Protein AF-A0A2V1B3Q9-F1 (afdb_monomer_lite)

Radius of gyration: 22.27 Å; chains: 1; bounding box: 68×76×41 Å

pLDDT: mean 79.09, std 20.3, range [29.59, 96.12]

Sequence (191 aa):
MSSYFNFSTSWGFIITTPEIRHMDNEELAIQTLEAEVLTRVPQLCSHEFPTTPAFKRWRKFWIMKIFLLRLRSEDRDWPGIINWFAERGITTGNDALKSLWTRGSNEVLAMERAARQYQETQLLEDGTLSFEPNWDRIAMLMRDHGCTENWTPEKVKYAWHYGASALFPHISLQCIVIGGSEYVLEPPYST

Foldseek 3Di:
DDDDDDDDDDDDDPPDPDPVVLVVLLVVLLVVLLVVLLVQFPDAAPDDFDPDPVVVVVSSLLSLLLVLLVCVVVVDDLVRVQVVCVVSSRHDDSVRSVVSNVLSVQLLVLLVQLLVVQQVVCCVPPVDPPDQRPLQSSQVSSVVSPNPDNDDSSNSVCSCNRHSCSVPVPGDRDHDDPDDDDPPPPDPDDD

Structure (mmCIF, N/CA/C/O backbone):
data_AF-A0A2V1B3Q9-F1
#
_entry.id   AF-A0A2V1B3Q9-F1
#
loop_
_atom_site.group_PDB
_atom_site.id
_atom_site.type_symbol
_atom_site.label_atom_id
_atom_site.label_alt_id
_atom_site.label_comp_id
_atom_site.label_asym_id
_atom_site.label_entity_id
_atom_site.label_seq_id
_atom_site.pdbx_PDB_ins_code
_atom_site.Cartn_x
_atom_site.Cartn_y
_atom_site.Cartn_z
_atom_site.occupancy
_atom_site.B_iso_or_equiv
_atom_site.auth_seq_id
_atom_site.auth_comp_id
_atom_site.auth_asym_id
_atom_site.auth_atom_id
_atom_site.pdbx_PDB_model_num
ATOM 1 N N . MET A 1 1 ? 0.021 54.228 -14.960 1.00 38.06 1 MET A N 1
ATOM 2 C CA . MET A 1 1 ? -0.371 54.384 -13.544 1.00 38.06 1 MET A CA 1
ATOM 3 C C . MET A 1 1 ? -1.577 53.498 -13.307 1.00 38.06 1 MET A C 1
ATOM 5 O O . MET A 1 1 ? -2.601 53.709 -13.941 1.00 38.06 1 MET A O 1
ATOM 9 N N . SER A 1 2 ? -1.387 52.449 -12.507 1.00 30.92 2 SER A N 1
ATOM 10 C CA . SER A 1 2 ? -2.384 51.428 -12.181 1.00 30.92 2 SER A CA 1
ATOM 11 C C . SER A 1 2 ? -3.516 51.985 -11.324 1.00 30.92 2 SER A C 1
ATOM 13 O O . SER A 1 2 ? -3.252 52.704 -10.363 1.00 30.92 2 SER A O 1
ATOM 15 N N . SER A 1 3 ? -4.749 51.566 -11.596 1.00 33.03 3 SER A N 1
ATOM 16 C CA . SER A 1 3 ? -5.833 51.562 -10.614 1.00 33.03 3 SER A CA 1
ATOM 17 C C . SER A 1 3 ? -6.270 50.117 -10.381 1.00 33.03 3 SER A C 1
ATOM 19 O O . SER A 1 3 ? -6.660 49.390 -11.292 1.00 33.03 3 SER A O 1
ATOM 21 N N . TYR A 1 4 ? -6.090 49.700 -9.132 1.00 34.06 4 TYR A N 1
ATOM 22 C CA . TYR A 1 4 ? -6.359 48.371 -8.613 1.00 34.06 4 TYR A CA 1
ATOM 23 C C . TYR A 1 4 ? -7.857 48.189 -8.353 1.00 34.06 4 TYR A C 1
ATOM 25 O O . TYR A 1 4 ? -8.518 49.074 -7.808 1.00 34.06 4 TYR A O 1
ATOM 33 N N . PHE A 1 5 ? -8.368 47.012 -8.707 1.00 32.75 5 PHE A N 1
ATOM 34 C CA . PHE A 1 5 ? -9.658 46.513 -8.246 1.00 32.75 5 PHE A CA 1
ATOM 35 C C . PHE A 1 5 ? -9.567 46.181 -6.751 1.00 32.75 5 PHE A C 1
ATOM 37 O O . PHE A 1 5 ? -8.779 45.329 -6.346 1.00 32.75 5 PHE A O 1
ATOM 44 N N . ASN A 1 6 ? -10.390 46.846 -5.940 1.00 29.59 6 ASN A N 1
ATOM 45 C CA . ASN A 1 6 ? -10.628 46.490 -4.545 1.00 29.59 6 ASN A CA 1
ATOM 46 C C . ASN A 1 6 ? -11.744 45.443 -4.478 1.00 29.59 6 ASN A C 1
ATOM 48 O O . ASN A 1 6 ? -12.879 45.738 -4.847 1.00 29.59 6 ASN A O 1
ATOM 52 N N . PHE A 1 7 ? -11.439 44.258 -3.948 1.00 30.42 7 PHE A N 1
ATOM 53 C CA . PHE A 1 7 ? -12.449 43.355 -3.404 1.00 30.42 7 PHE A CA 1
ATOM 54 C C . PHE A 1 7 ? -12.290 43.279 -1.887 1.00 30.42 7 PHE A C 1
ATOM 56 O O . PHE A 1 7 ? -11.269 42.850 -1.355 1.00 30.42 7 PHE A O 1
ATOM 63 N N . SER A 1 8 ? -13.334 43.748 -1.212 1.00 34.81 8 SER A N 1
ATOM 64 C CA . SER A 1 8 ? -13.603 43.555 0.205 1.00 34.81 8 SER A CA 1
ATOM 65 C C . SER A 1 8 ? -14.034 42.111 0.449 1.00 34.81 8 SER A C 1
ATOM 67 O O . SER A 1 8 ? -14.964 41.657 -0.207 1.00 34.81 8 SER A O 1
ATOM 69 N N . THR A 1 9 ? -13.424 41.446 1.430 1.00 33.25 9 THR A N 1
ATOM 70 C CA . THR A 1 9 ? -14.156 40.711 2.474 1.00 33.25 9 THR A CA 1
ATOM 71 C C . THR A 1 9 ? -13.252 40.552 3.689 1.00 33.25 9 THR A C 1
ATOM 73 O O . THR A 1 9 ? -12.250 39.841 3.654 1.00 33.25 9 THR A O 1
ATOM 76 N N . SER A 1 10 ? -13.638 41.231 4.765 1.00 37.38 10 SER A N 1
ATOM 77 C CA . SER A 1 10 ? -13.203 40.962 6.130 1.00 37.38 10 SER A CA 1
ATOM 78 C C . SER A 1 10 ? -13.623 39.544 6.530 1.00 37.38 10 SER A C 1
ATOM 80 O O . SER A 1 10 ? -14.815 39.253 6.588 1.00 37.38 10 SER A O 1
ATOM 82 N N . TRP A 1 11 ? -12.650 38.688 6.831 1.00 35.88 11 TRP A N 1
ATOM 83 C CA . TRP A 1 11 ? -12.833 37.527 7.700 1.00 35.88 11 TRP A CA 1
ATOM 84 C C . TRP A 1 11 ? -11.810 37.652 8.821 1.00 35.88 11 TRP A C 1
ATOM 86 O O . TRP A 1 11 ? -10.681 37.175 8.726 1.00 35.88 11 TRP A O 1
ATOM 96 N N . GLY A 1 12 ? -12.192 38.374 9.873 1.00 33.09 12 GLY A N 1
ATOM 97 C CA . GLY A 1 12 ? -11.477 38.332 11.137 1.00 33.09 12 GLY A CA 1
ATOM 98 C C . GLY A 1 12 ? -11.622 36.939 11.740 1.00 33.09 12 GLY A C 1
ATOM 99 O O . GLY A 1 12 ? -12.644 36.637 12.349 1.00 33.09 12 GLY A O 1
ATOM 100 N N . PHE A 1 13 ? -10.609 36.093 11.572 1.00 33.12 13 PHE A N 1
ATOM 101 C CA . PHE A 1 13 ? -10.456 34.900 12.395 1.00 33.12 13 PHE A CA 1
ATOM 102 C C . PHE A 1 13 ? -9.846 35.328 13.727 1.00 33.12 13 PHE A C 1
ATOM 104 O O . PHE A 1 13 ? -8.655 35.615 13.833 1.00 33.12 13 PHE A O 1
ATOM 111 N N . ILE A 1 14 ? -10.686 35.379 14.758 1.00 36.50 14 ILE A N 1
ATOM 112 C CA . ILE A 1 14 ? -10.205 35.239 16.126 1.00 36.50 14 ILE A CA 1
ATOM 113 C C . ILE A 1 14 ? -9.675 33.807 16.213 1.00 36.50 14 ILE A C 1
ATOM 115 O O . ILE A 1 14 ? -10.452 32.858 16.146 1.00 36.50 14 ILE A O 1
ATOM 119 N N . ILE A 1 15 ? -8.354 33.654 16.317 1.00 39.12 15 ILE A N 1
ATOM 120 C CA . ILE A 1 15 ? -7.720 32.369 16.621 1.00 39.12 15 ILE A CA 1
ATOM 121 C C . ILE A 1 15 ? -8.046 32.064 18.084 1.00 39.12 15 ILE A C 1
ATOM 123 O O . ILE A 1 15 ? -7.306 32.428 18.997 1.00 39.12 15 ILE A O 1
ATOM 127 N N . THR A 1 16 ? -9.197 31.444 18.325 1.00 37.94 16 THR A N 1
ATOM 128 C CA . THR A 1 16 ? -9.407 30.684 19.550 1.00 37.94 16 THR A CA 1
ATOM 129 C C . THR A 1 16 ? -8.633 29.378 19.417 1.00 37.94 16 THR A C 1
ATOM 131 O O . THR A 1 16 ? -8.623 28.722 18.381 1.00 37.94 16 THR A O 1
ATOM 134 N N . THR A 1 17 ? -7.915 29.035 20.475 1.00 48.25 17 THR A N 1
ATOM 135 C CA . THR A 1 17 ? -6.921 27.967 20.579 1.00 48.25 17 THR A CA 1
ATOM 136 C C . THR A 1 17 ? -7.549 26.621 20.986 1.00 48.25 17 THR A C 1
ATOM 138 O O . THR A 1 17 ? -7.531 26.271 22.166 1.00 48.25 17 THR A O 1
ATOM 141 N N . PRO A 1 18 ? -8.076 25.827 20.029 1.00 45.28 18 PRO A N 1
ATOM 142 C CA . PRO A 1 18 ? -8.031 24.364 20.146 1.00 45.28 18 PRO A CA 1
ATOM 143 C C . PRO A 1 18 ? -7.451 23.621 18.924 1.00 45.28 18 PRO A C 1
ATOM 145 O O . PRO A 1 18 ? -7.081 22.458 19.065 1.00 45.28 18 PRO A O 1
ATOM 148 N N . GLU A 1 19 ? -7.308 24.248 17.751 1.00 42.19 19 GLU A N 1
ATOM 149 C CA . GLU A 1 19 ? -6.932 23.538 16.508 1.00 42.19 19 GLU A CA 1
ATOM 150 C C . GLU A 1 19 ? -5.479 23.035 16.474 1.00 42.19 19 GLU A C 1
ATOM 152 O O . GLU A 1 19 ? -5.206 21.973 15.918 1.00 42.19 19 GLU A O 1
ATOM 157 N N . ILE A 1 20 ? -4.549 23.730 17.136 1.00 43.91 20 ILE A N 1
ATOM 158 C CA . ILE A 1 20 ? -3.119 23.373 17.109 1.00 43.91 20 ILE A CA 1
ATOM 159 C C . ILE A 1 20 ? -2.860 22.023 17.808 1.00 43.91 20 ILE A C 1
ATOM 161 O O . ILE A 1 20 ? -2.040 21.242 17.345 1.00 43.91 20 ILE A O 1
ATOM 165 N N . ARG A 1 21 ? -3.614 21.682 18.867 1.00 48.19 21 ARG A N 1
ATOM 166 C CA . ARG A 1 21 ? -3.431 20.407 19.595 1.00 48.19 21 ARG A CA 1
ATOM 167 C C . ARG A 1 21 ? -3.933 19.181 18.825 1.00 48.19 21 ARG A C 1
ATOM 169 O O . ARG A 1 21 ? -3.480 18.075 19.094 1.00 48.19 21 ARG A O 1
ATOM 176 N N . HIS A 1 22 ? -4.882 19.349 17.903 1.00 51.75 22 HIS A N 1
ATOM 177 C CA . HIS A 1 22 ? -5.469 18.224 17.169 1.00 51.75 22 HIS A CA 1
ATOM 178 C C . HIS A 1 22 ? -4.570 17.723 16.032 1.00 51.75 22 HIS A C 1
ATOM 180 O O . HIS A 1 22 ? -4.503 16.516 15.807 1.00 51.75 22 HIS A O 1
ATOM 186 N N . MET A 1 23 ? -3.850 18.623 15.355 1.00 53.41 23 MET A N 1
ATOM 187 C CA . MET A 1 23 ? -2.967 18.256 14.241 1.00 53.41 23 MET A CA 1
ATOM 188 C C . MET A 1 23 ? -1.733 17.463 14.692 1.00 53.41 23 MET A C 1
ATOM 190 O O . MET A 1 23 ? -1.331 16.525 14.002 1.00 53.41 23 MET A O 1
ATOM 194 N N . ASP A 1 24 ? -1.176 17.789 15.862 1.00 64.69 24 ASP A N 1
ATOM 195 C CA . ASP A 1 24 ? -0.027 17.072 16.432 1.00 64.69 24 ASP A CA 1
ATOM 196 C C . ASP A 1 24 ? -0.395 15.630 16.822 1.00 64.69 24 ASP A C 1
ATOM 198 O O . ASP A 1 24 ? 0.391 14.702 16.626 1.00 64.69 24 ASP A O 1
ATOM 202 N N . ASN A 1 25 ? -1.626 15.421 17.302 1.00 74.00 25 ASN A N 1
ATOM 203 C CA . ASN A 1 25 ? -2.119 14.101 17.693 1.00 74.00 25 ASN A CA 1
ATOM 204 C C . ASN A 1 25 ? -2.360 13.180 16.490 1.00 74.00 25 ASN A C 1
ATOM 206 O O . ASN A 1 25 ? -2.040 11.996 16.557 1.00 74.00 25 ASN A O 1
ATOM 210 N N . GLU A 1 26 ? -2.902 13.702 15.386 1.00 76.94 26 GLU A N 1
ATOM 211 C CA . GLU A 1 26 ? -3.139 12.898 14.181 1.00 76.94 26 GLU A CA 1
ATOM 212 C C . GLU A 1 26 ? -1.821 12.509 13.496 1.00 76.94 26 GLU A C 1
ATOM 214 O O . GLU A 1 26 ? -1.649 11.365 13.081 1.00 76.94 26 GLU A O 1
ATOM 219 N N . GLU A 1 27 ? -0.859 13.432 13.403 1.00 81.81 27 GLU A N 1
ATOM 220 C CA . GLU A 1 27 ? 0.471 13.128 12.863 1.00 81.81 27 GLU A CA 1
ATOM 221 C C . GLU A 1 27 ? 1.174 12.044 13.690 1.00 81.81 27 GLU A C 1
ATOM 223 O O . GLU A 1 27 ? 1.679 11.073 13.123 1.00 81.81 27 GLU A O 1
ATOM 228 N N . LEU A 1 28 ? 1.146 12.164 15.020 1.00 84.44 28 LEU A N 1
ATOM 229 C CA . LEU A 1 28 ? 1.705 11.160 15.921 1.00 84.44 28 LEU A CA 1
ATOM 230 C C . LEU A 1 28 ? 1.004 9.801 15.770 1.00 84.44 28 LEU A C 1
ATOM 232 O O . LEU A 1 28 ? 1.666 8.758 15.763 1.00 84.44 28 LEU A O 1
ATOM 236 N N . ALA A 1 29 ? -0.321 9.798 15.602 1.00 85.88 29 ALA A N 1
ATOM 237 C CA . ALA A 1 29 ? -1.079 8.581 15.347 1.00 85.88 29 ALA A CA 1
ATOM 238 C C . ALA A 1 29 ? -0.619 7.911 14.047 1.00 85.88 29 ALA A C 1
ATOM 240 O O . ALA A 1 29 ? -0.289 6.728 14.063 1.00 85.88 29 ALA A O 1
ATOM 241 N N . ILE A 1 30 ? -0.505 8.656 12.941 1.00 86.38 30 ILE A N 1
ATOM 242 C CA . ILE A 1 30 ? -0.025 8.097 11.670 1.00 86.38 30 ILE A CA 1
ATOM 243 C C . ILE A 1 30 ? 1.412 7.572 11.780 1.00 86.38 30 ILE A C 1
ATOM 245 O O . ILE A 1 30 ? 1.699 6.504 11.245 1.00 86.38 30 ILE A O 1
ATOM 249 N N . GLN A 1 31 ? 2.306 8.268 12.483 1.00 87.25 31 GLN A N 1
ATOM 250 C CA . GLN A 1 31 ? 3.677 7.790 12.699 1.00 87.25 31 GLN A CA 1
ATOM 251 C C . GLN A 1 31 ? 3.710 6.483 13.499 1.00 87.25 31 GLN A C 1
ATOM 253 O O . GLN A 1 31 ? 4.464 5.570 13.166 1.00 87.25 31 GLN A O 1
ATOM 258 N N . THR A 1 32 ? 2.853 6.368 14.516 1.00 88.56 32 THR A N 1
ATOM 259 C CA . THR A 1 32 ? 2.702 5.141 15.313 1.00 88.56 32 THR A CA 1
ATOM 260 C C . THR A 1 32 ? 2.196 3.990 14.450 1.00 88.56 32 THR A C 1
ATOM 262 O O . THR A 1 32 ? 2.758 2.896 14.474 1.00 88.56 32 THR A O 1
ATOM 265 N N . LEU A 1 33 ? 1.173 4.254 13.634 1.00 88.38 33 LEU A N 1
ATOM 266 C CA . LEU A 1 33 ? 0.653 3.300 12.662 1.00 88.38 33 LEU A CA 1
ATOM 267 C C . LEU A 1 33 ? 1.759 2.837 11.711 1.00 88.38 33 LEU A C 1
ATOM 269 O O . LEU A 1 33 ? 1.989 1.646 11.527 1.00 88.38 33 LEU A O 1
ATOM 273 N N . GLU A 1 34 ? 2.482 3.769 11.112 1.00 89.44 34 GLU A N 1
ATOM 274 C CA . GLU A 1 34 ? 3.543 3.431 10.178 1.00 89.44 34 GLU A CA 1
ATOM 275 C C . GLU A 1 34 ? 4.633 2.570 10.820 1.00 89.44 34 GLU A C 1
ATOM 277 O O . GLU A 1 34 ? 5.014 1.556 10.240 1.00 89.44 34 GLU A O 1
ATOM 282 N N . ALA A 1 35 ? 5.073 2.904 12.035 1.00 88.56 35 ALA A N 1
ATOM 283 C CA . ALA A 1 35 ? 6.020 2.079 12.778 1.00 88.56 35 ALA A CA 1
ATOM 284 C C . ALA A 1 35 ? 5.492 0.647 12.972 1.00 88.56 35 ALA A C 1
ATOM 286 O O . ALA A 1 35 ? 6.212 -0.318 12.722 1.00 88.56 35 ALA A O 1
ATOM 287 N N . GLU A 1 36 ? 4.217 0.494 13.337 1.00 89.00 36 GLU A N 1
ATOM 288 C CA . GLU A 1 36 ? 3.560 -0.810 13.446 1.00 89.00 36 GLU A CA 1
ATOM 289 C C . GLU A 1 36 ? 3.521 -1.574 12.103 1.00 89.00 36 GLU A C 1
ATOM 291 O O . GLU A 1 36 ? 3.758 -2.785 12.097 1.00 89.00 36 GLU A O 1
ATOM 296 N N . VAL A 1 37 ? 3.274 -0.910 10.963 1.00 87.19 37 VAL A N 1
ATOM 297 C CA . VAL A 1 37 ? 3.358 -1.546 9.625 1.00 87.19 37 VAL A CA 1
ATOM 298 C C . VAL A 1 37 ? 4.767 -2.061 9.376 1.00 87.19 37 VAL A C 1
ATOM 300 O O . VAL A 1 37 ? 4.940 -3.200 8.941 1.00 87.19 37 VAL A O 1
ATOM 303 N N . LEU A 1 38 ? 5.772 -1.247 9.696 1.00 87.06 38 LEU A N 1
ATOM 304 C CA . LEU A 1 38 ? 7.173 -1.567 9.446 1.00 87.06 38 LEU A CA 1
ATOM 305 C C . LEU A 1 38 ? 7.673 -2.761 10.265 1.00 87.06 38 LEU A C 1
ATOM 307 O O . LEU A 1 38 ? 8.577 -3.456 9.818 1.00 87.06 38 LEU A O 1
ATOM 311 N N . THR A 1 39 ? 7.056 -3.074 11.408 1.00 87.06 39 THR A N 1
ATOM 312 C CA . THR A 1 39 ? 7.392 -4.303 12.157 1.00 87.06 39 THR A CA 1
ATOM 313 C C . THR A 1 39 ? 7.022 -5.598 11.426 1.00 87.06 39 THR A C 1
ATOM 315 O O . THR A 1 39 ? 7.461 -6.672 11.831 1.00 87.06 39 THR A O 1
ATOM 318 N N . ARG A 1 40 ? 6.190 -5.521 10.378 1.00 81.94 40 ARG A N 1
ATOM 319 C CA . ARG A 1 40 ? 5.613 -6.688 9.690 1.00 81.94 40 ARG A CA 1
ATOM 320 C C . ARG A 1 40 ? 6.035 -6.825 8.238 1.00 81.94 40 ARG A C 1
ATOM 322 O O . ARG A 1 40 ? 5.741 -7.849 7.625 1.00 81.94 40 ARG A O 1
ATOM 329 N N . VAL A 1 41 ? 6.664 -5.801 7.667 1.00 83.81 41 VAL A N 1
ATOM 330 C CA . VAL A 1 41 ? 7.148 -5.885 6.290 1.00 83.81 41 VAL A CA 1
ATOM 331 C C . VAL A 1 41 ? 8.398 -6.765 6.242 1.00 83.81 41 VAL A C 1
ATOM 333 O O . VAL A 1 41 ? 9.263 -6.646 7.109 1.00 83.81 41 VAL A O 1
ATOM 336 N N . PRO A 1 42 ? 8.518 -7.651 5.239 1.00 76.50 42 PRO A N 1
ATOM 337 C CA . PRO A 1 42 ? 9.644 -8.577 5.144 1.00 76.50 42 PRO A CA 1
ATOM 338 C C . PRO A 1 42 ? 10.973 -7.859 4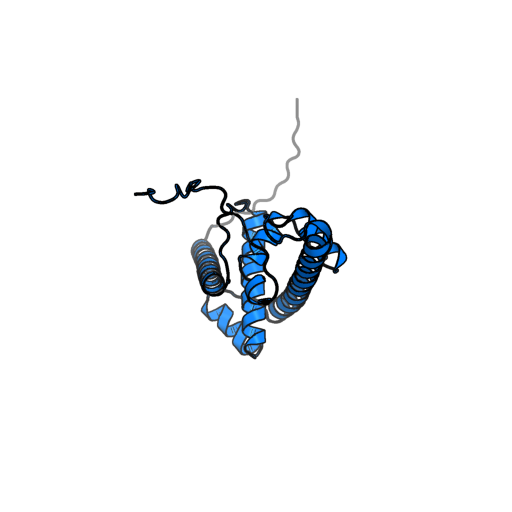.886 1.00 76.50 42 PRO A C 1
ATOM 340 O O . PRO A 1 42 ? 12.030 -8.361 5.260 1.00 76.50 42 PRO A O 1
ATOM 343 N N . GLN A 1 43 ? 10.928 -6.687 4.249 1.00 75.25 43 GLN A N 1
ATOM 344 C CA . GLN A 1 43 ? 12.114 -5.917 3.908 1.00 75.25 43 GLN A CA 1
ATOM 345 C C . GLN A 1 43 ? 11.823 -4.418 3.929 1.00 75.25 43 GLN A C 1
ATOM 347 O O . GLN A 1 43 ? 10.960 -3.923 3.196 1.00 75.25 43 GLN A O 1
ATOM 352 N N . LEU A 1 44 ? 12.618 -3.698 4.719 1.00 74.94 44 LEU A N 1
ATOM 353 C CA . LEU A 1 44 ? 12.655 -2.243 4.711 1.00 74.94 44 LEU A CA 1
ATOM 354 C C . LEU A 1 44 ? 13.468 -1.737 3.523 1.00 74.94 44 LEU A C 1
ATOM 356 O O . LEU A 1 44 ? 14.494 -2.306 3.155 1.00 74.94 44 LEU A O 1
ATOM 360 N N . CYS A 1 45 ? 13.010 -0.635 2.947 1.00 81.56 45 CYS A N 1
ATOM 361 C CA . CYS A 1 45 ? 13.716 0.062 1.887 1.00 81.56 45 CYS A CA 1
ATOM 362 C C . CYS A 1 45 ? 14.438 1.269 2.481 1.00 81.56 45 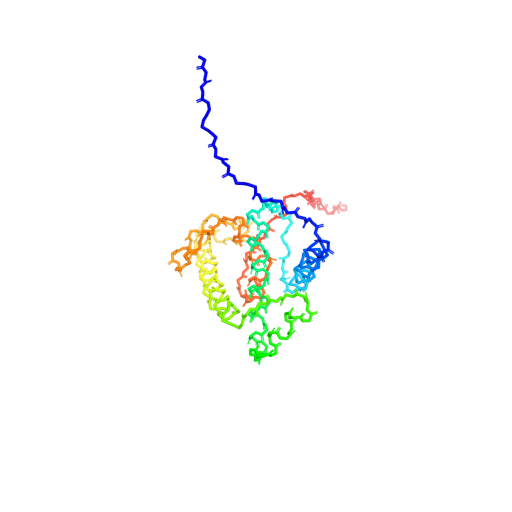CYS A C 1
ATOM 364 O O . CYS A 1 45 ? 13.806 2.114 3.109 1.00 81.56 45 CYS A O 1
ATOM 366 N N . SER A 1 46 ? 15.749 1.366 2.267 1.00 78.38 46 SER A N 1
ATOM 367 C CA . SER A 1 46 ? 16.574 2.486 2.744 1.00 78.38 46 SER A CA 1
ATOM 368 C C . SER A 1 46 ? 16.496 3.724 1.840 1.00 78.38 46 SER A C 1
ATOM 370 O O . SER A 1 46 ? 17.298 4.641 1.974 1.00 78.38 46 SER A O 1
ATOM 372 N N . HIS A 1 47 ? 15.577 3.735 0.874 1.00 83.38 47 HIS A N 1
ATOM 373 C CA . HIS A 1 47 ? 15.395 4.842 -0.054 1.00 83.38 47 HIS A CA 1
ATOM 374 C C . HIS A 1 47 ? 14.789 6.057 0.652 1.00 83.38 47 HIS A C 1
ATOM 376 O O . HIS A 1 47 ? 13.791 5.943 1.365 1.00 83.38 47 HIS A O 1
ATOM 382 N N . GLU A 1 48 ? 15.357 7.235 0.403 1.00 86.62 48 GLU A N 1
ATOM 383 C CA . GLU A 1 48 ? 14.769 8.491 0.853 1.00 86.62 48 GLU A CA 1
ATOM 384 C C . GLU A 1 48 ? 13.551 8.840 -0.005 1.00 86.62 48 GLU A C 1
ATOM 386 O O . GLU A 1 48 ? 13.660 9.112 -1.199 1.00 86.62 48 GLU A O 1
ATOM 391 N N . PHE A 1 49 ? 12.370 8.838 0.611 1.00 88.69 49 PHE A N 1
ATOM 392 C CA . PHE A 1 49 ? 11.128 9.165 -0.083 1.00 88.69 49 PHE A CA 1
ATOM 393 C C . PHE A 1 49 ? 10.856 10.675 -0.112 1.00 88.69 49 PHE A C 1
ATOM 395 O O . PHE A 1 49 ? 11.245 11.398 0.813 1.00 88.69 49 PHE A O 1
ATOM 402 N N . PRO A 1 50 ? 10.112 11.168 -1.122 1.00 90.25 50 PRO A N 1
ATOM 403 C CA . PRO A 1 50 ? 9.772 12.580 -1.223 1.00 90.25 50 PRO A CA 1
ATOM 404 C C . PRO A 1 50 ? 9.094 13.119 0.042 1.00 90.25 50 PRO A C 1
ATOM 406 O O . PRO A 1 50 ? 8.137 12.550 0.562 1.00 90.25 50 PRO A O 1
ATOM 409 N N . THR A 1 51 ? 9.527 14.289 0.506 1.00 89.81 51 THR A N 1
ATOM 410 C CA . THR A 1 51 ? 8.948 14.956 1.686 1.00 89.81 51 THR A CA 1
ATOM 411 C C . THR A 1 51 ? 7.955 16.062 1.321 1.00 89.81 51 THR A C 1
ATOM 413 O O . THR A 1 51 ? 7.535 16.843 2.181 1.00 89.81 51 THR A O 1
ATOM 416 N N . THR A 1 52 ? 7.545 16.120 0.050 1.00 92.94 52 THR A N 1
ATOM 417 C CA . THR A 1 52 ? 6.597 17.121 -0.448 1.00 92.94 52 THR A CA 1
ATOM 418 C C . THR A 1 52 ? 5.249 17.014 0.281 1.00 92.94 52 THR A C 1
ATOM 420 O O . THR A 1 52 ? 4.832 15.912 0.654 1.00 92.94 52 THR A O 1
ATOM 423 N N . PRO A 1 53 ? 4.508 18.125 0.465 1.00 91.81 53 PRO A N 1
ATOM 424 C CA . PRO A 1 53 ? 3.207 18.090 1.140 1.00 91.81 53 PRO A CA 1
ATOM 425 C C . PRO A 1 53 ? 2.210 17.113 0.499 1.00 91.81 53 PRO A C 1
ATOM 427 O O . PRO A 1 53 ? 1.450 16.445 1.201 1.00 91.81 53 PRO A O 1
ATOM 430 N N . ALA A 1 54 ? 2.238 16.996 -0.832 1.00 90.62 54 ALA A N 1
ATOM 431 C CA . ALA A 1 54 ? 1.396 16.065 -1.575 1.00 90.62 54 ALA A CA 1
ATOM 432 C C . ALA A 1 54 ? 1.744 14.601 -1.263 1.00 90.62 54 ALA A C 1
ATOM 434 O O . ALA A 1 54 ? 0.842 13.803 -1.004 1.00 90.62 54 ALA A O 1
ATOM 435 N N . PHE A 1 55 ? 3.037 14.257 -1.233 1.00 91.31 55 PHE A N 1
ATOM 436 C CA . PHE A 1 55 ? 3.480 12.906 -0.894 1.00 91.31 55 PHE A CA 1
ATOM 437 C C . PHE A 1 55 ? 3.183 12.570 0.567 1.00 91.31 55 PHE A C 1
ATOM 439 O O . PHE A 1 55 ? 2.619 11.516 0.838 1.00 91.31 55 PHE A O 1
ATOM 446 N N . LYS A 1 56 ? 3.455 13.492 1.504 1.00 91.06 56 LYS A N 1
ATOM 447 C CA . LYS A 1 56 ? 3.113 13.323 2.927 1.00 91.06 56 LYS A CA 1
ATOM 448 C C . LYS A 1 56 ? 1.627 13.034 3.120 1.00 91.06 56 LYS A C 1
ATOM 450 O O . LYS A 1 56 ? 1.276 12.080 3.803 1.00 91.06 56 LYS A O 1
ATOM 455 N N . ARG A 1 57 ? 0.746 13.809 2.477 1.00 90.75 57 ARG A N 1
ATOM 456 C CA . ARG A 1 57 ? -0.705 13.580 2.539 1.00 90.75 57 ARG A CA 1
ATOM 457 C C . ARG A 1 57 ? -1.085 12.204 1.991 1.00 90.75 57 ARG A C 1
ATOM 459 O O . ARG A 1 57 ? -1.848 11.492 2.631 1.00 90.75 57 ARG A O 1
ATOM 466 N N . TRP A 1 58 ? -0.551 11.828 0.829 1.00 93.38 58 TRP A N 1
ATOM 467 C CA . TRP A 1 58 ? -0.798 10.513 0.235 1.00 93.38 58 TRP A CA 1
ATOM 468 C C . TRP A 1 58 ? -0.312 9.370 1.143 1.00 93.38 58 TRP A C 1
ATOM 470 O O . TRP A 1 58 ? -1.066 8.430 1.385 1.00 93.38 58 TRP A O 1
ATOM 480 N N . ARG A 1 59 ? 0.888 9.495 1.722 1.00 92.94 59 ARG A N 1
ATOM 481 C CA . ARG A 1 59 ? 1.474 8.542 2.675 1.00 92.94 59 ARG A CA 1
ATOM 482 C C . ARG A 1 59 ? 0.558 8.294 3.872 1.00 92.94 59 ARG A C 1
ATOM 484 O O . ARG A 1 59 ? 0.321 7.138 4.204 1.00 92.94 59 ARG A O 1
ATOM 491 N N . LYS A 1 60 ? -0.020 9.346 4.470 1.00 91.31 60 LYS A N 1
ATOM 492 C CA . LYS A 1 60 ? -0.996 9.191 5.568 1.00 91.31 60 LYS A CA 1
ATOM 493 C C . LYS A 1 60 ? -2.163 8.289 5.166 1.00 91.31 60 LYS A C 1
ATOM 495 O O . LYS A 1 60 ? -2.468 7.321 5.859 1.00 91.31 60 LYS A O 1
ATOM 500 N N . PHE A 1 61 ? -2.774 8.566 4.012 1.00 91.44 61 PHE A N 1
ATOM 501 C CA . PHE A 1 61 ? -3.885 7.759 3.503 1.00 91.44 61 PHE A CA 1
ATOM 502 C C . PHE A 1 61 ? -3.471 6.324 3.183 1.00 91.44 61 PHE A C 1
ATOM 504 O O . PHE A 1 61 ? -4.245 5.404 3.435 1.00 91.44 61 PHE A O 1
ATOM 511 N N . TRP A 1 62 ? -2.266 6.119 2.649 1.00 94.06 62 TRP A N 1
ATOM 512 C CA . TRP A 1 62 ? -1.745 4.785 2.370 1.00 94.06 62 TRP A CA 1
ATOM 513 C C . TRP A 1 62 ? -1.598 3.943 3.642 1.00 94.06 62 TRP A C 1
ATOM 515 O O . TRP A 1 62 ? -2.116 2.829 3.705 1.00 94.06 62 TRP A O 1
ATOM 525 N N . ILE A 1 63 ? -0.973 4.492 4.686 1.00 93.56 63 ILE A N 1
ATOM 526 C CA . ILE A 1 63 ? -0.817 3.792 5.968 1.00 93.56 63 ILE A CA 1
ATOM 527 C C . ILE A 1 63 ? -2.186 3.433 6.558 1.00 93.56 63 ILE A C 1
ATOM 529 O O . ILE A 1 63 ? -2.402 2.291 6.965 1.00 93.56 63 ILE A O 1
ATOM 533 N N . MET A 1 64 ? -3.156 4.353 6.510 1.00 92.88 64 MET A N 1
ATOM 534 C CA . MET A 1 64 ? -4.530 4.056 6.929 1.00 92.88 64 MET A CA 1
ATOM 535 C C . MET A 1 64 ? -5.173 2.927 6.108 1.00 92.88 64 MET A C 1
ATOM 537 O O . MET A 1 64 ? -5.820 2.057 6.692 1.00 92.88 64 MET A O 1
ATOM 541 N N . LYS A 1 65 ? -4.992 2.908 4.776 1.00 94.38 65 LYS A N 1
ATOM 542 C CA . LYS A 1 65 ? -5.481 1.824 3.900 1.00 94.38 65 LYS A CA 1
ATOM 543 C C . LYS A 1 65 ? -4.906 0.475 4.336 1.00 94.38 65 LYS A C 1
ATOM 545 O O . LYS A 1 65 ? -5.670 -0.473 4.499 1.00 94.38 65 LYS A O 1
ATOM 550 N N . ILE A 1 66 ? -3.598 0.394 4.580 1.00 95.06 66 ILE A N 1
ATOM 551 C CA . ILE A 1 66 ? -2.931 -0.851 4.991 1.00 95.06 66 ILE A CA 1
ATOM 552 C C . ILE A 1 66 ? -3.463 -1.366 6.330 1.00 95.06 66 ILE A C 1
ATOM 554 O O . ILE A 1 66 ? -3.797 -2.548 6.432 1.00 95.06 66 ILE A O 1
ATOM 558 N N . PHE A 1 67 ? -3.632 -0.501 7.335 1.00 92.50 67 PHE A N 1
ATOM 559 C CA . PHE A 1 67 ? -4.262 -0.925 8.591 1.00 92.50 67 PHE A CA 1
ATOM 560 C C . PHE A 1 67 ? -5.678 -1.402 8.396 1.00 92.50 67 PHE A C 1
ATOM 562 O O . PHE A 1 67 ? -6.061 -2.427 8.948 1.00 92.50 67 PHE A O 1
ATOM 569 N N . LEU A 1 68 ? -6.463 -0.667 7.621 1.00 94.62 68 LEU A N 1
ATOM 570 C CA . LEU A 1 68 ? -7.848 -1.018 7.406 1.00 94.62 68 LEU A CA 1
ATOM 571 C C . LEU A 1 68 ? -7.983 -2.383 6.719 1.00 94.62 68 LEU A C 1
ATOM 573 O O . LEU A 1 68 ? -8.791 -3.204 7.150 1.00 94.62 68 LEU A O 1
ATOM 577 N N . LEU A 1 69 ? -7.168 -2.650 5.696 1.00 94.94 69 LEU A N 1
ATOM 578 C CA . LEU A 1 69 ? -7.096 -3.958 5.041 1.00 94.94 69 LEU A CA 1
ATOM 579 C C . LEU A 1 69 ? -6.717 -5.057 6.032 1.00 94.94 69 LEU A C 1
ATOM 581 O O . LEU A 1 69 ? -7.372 -6.097 6.074 1.00 94.94 69 LEU A O 1
ATOM 585 N N . ARG A 1 70 ? -5.720 -4.797 6.881 1.00 92.88 70 ARG A N 1
ATOM 586 C CA . ARG A 1 70 ? -5.296 -5.729 7.923 1.00 92.88 70 ARG A CA 1
ATOM 587 C C . ARG A 1 70 ? -6.411 -6.016 8.929 1.00 92.88 70 ARG A C 1
ATOM 589 O O . ARG A 1 70 ? -6.739 -7.177 9.141 1.00 92.88 70 ARG A O 1
ATOM 596 N N . LEU A 1 71 ? -7.017 -4.994 9.528 1.00 93.44 71 LEU A N 1
ATOM 597 C CA . LEU A 1 71 ? -8.101 -5.164 10.501 1.00 93.44 71 LEU A CA 1
ATOM 598 C C . LEU A 1 71 ? -9.267 -5.956 9.893 1.00 93.44 71 LEU A C 1
ATOM 600 O O . LEU A 1 71 ? -9.865 -6.786 10.571 1.00 93.44 71 LEU A O 1
ATOM 604 N N . ARG A 1 72 ? -9.556 -5.745 8.602 1.00 94.81 72 ARG A N 1
ATOM 605 C CA . ARG A 1 72 ? -10.553 -6.527 7.864 1.00 94.81 72 ARG A CA 1
ATOM 606 C C . ARG A 1 72 ? -10.124 -7.974 7.615 1.00 94.81 72 ARG A C 1
ATOM 608 O O . ARG A 1 72 ? -10.988 -8.837 7.663 1.00 94.81 72 ARG A O 1
ATOM 615 N N . SER A 1 73 ? -8.838 -8.243 7.380 1.00 92.06 73 SER A N 1
ATOM 616 C CA . SER A 1 73 ? -8.298 -9.612 7.285 1.00 92.06 73 SER A CA 1
ATOM 617 C C . SER A 1 73 ? -8.257 -10.352 8.629 1.00 92.06 73 SER A C 1
ATOM 619 O O . SER A 1 73 ? -8.265 -11.573 8.649 1.00 92.06 73 SER A O 1
ATOM 621 N N . GLU A 1 74 ? -8.254 -9.619 9.747 1.00 92.94 74 GLU A N 1
ATOM 622 C CA . GLU A 1 74 ? -8.391 -10.142 11.117 1.00 92.94 74 GLU A CA 1
ATOM 623 C C . GLU A 1 74 ? -9.875 -10.297 11.533 1.00 92.94 74 GLU A C 1
ATOM 625 O O . GLU A 1 74 ? -10.184 -10.325 12.723 1.00 92.94 74 GLU A O 1
ATOM 630 N N . ASP A 1 75 ? -10.801 -10.325 10.567 1.00 93.56 75 ASP A N 1
ATOM 631 C CA . ASP A 1 75 ? -12.253 -10.463 10.756 1.00 93.56 75 ASP A CA 1
ATOM 632 C C . ASP A 1 75 ? -12.909 -9.419 11.683 1.00 93.56 75 ASP A C 1
ATOM 634 O O . ASP A 1 75 ? -14.012 -9.624 12.196 1.00 93.56 75 ASP A O 1
ATOM 638 N N . ARG A 1 76 ? -12.290 -8.244 11.870 1.00 94.06 76 ARG A N 1
ATOM 639 C CA . ARG A 1 76 ? -12.912 -7.167 12.655 1.00 94.06 76 ARG A CA 1
ATOM 640 C C . ARG A 1 76 ? -14.109 -6.572 11.924 1.00 94.06 76 ARG A C 1
ATOM 642 O O . ARG A 1 76 ? -14.062 -6.265 10.725 1.00 94.06 76 ARG A O 1
ATOM 649 N N . ASP A 1 77 ? -15.184 -6.363 12.670 1.00 94.81 77 ASP A N 1
ATOM 650 C CA . ASP A 1 77 ? -16.396 -5.723 12.182 1.00 94.81 77 ASP A CA 1
ATOM 651 C C . ASP A 1 77 ? -16.231 -4.197 12.055 1.00 94.81 77 ASP A C 1
ATOM 653 O O . ASP A 1 77 ? -15.291 -3.585 12.569 1.00 94.81 77 ASP A O 1
ATOM 657 N N . TRP A 1 78 ? -17.141 -3.556 11.317 1.00 93.81 78 TRP A N 1
ATOM 658 C CA . TRP A 1 78 ? -17.074 -2.109 11.084 1.00 93.81 78 TRP A CA 1
ATOM 659 C C . TRP A 1 78 ? -17.140 -1.278 12.374 1.00 93.81 78 TRP A C 1
ATOM 661 O O . TRP A 1 78 ? -16.325 -0.365 12.500 1.00 93.81 78 TRP A O 1
ATOM 671 N N . PRO A 1 79 ? -18.036 -1.569 13.340 1.00 94.00 79 PRO A N 1
ATOM 672 C CA . PRO A 1 79 ? -18.021 -0.895 14.637 1.00 94.00 79 PRO A CA 1
ATOM 673 C C . PRO A 1 79 ? -16.675 -1.014 15.361 1.00 94.00 79 PRO A C 1
ATOM 675 O O . PRO A 1 79 ? -16.144 -0.002 15.820 1.00 94.00 79 PRO A O 1
ATOM 678 N N . GLY A 1 80 ? -16.081 -2.213 15.406 1.00 93.31 80 GLY A N 1
ATOM 679 C CA . GLY A 1 80 ? -14.775 -2.431 16.020 1.00 93.31 80 GLY A CA 1
ATOM 680 C C . GLY A 1 80 ? -13.656 -1.648 15.334 1.00 93.31 80 GLY A C 1
ATOM 681 O O . GLY A 1 80 ? -12.807 -1.072 16.008 1.00 93.31 80 GLY A O 1
ATOM 682 N N . ILE A 1 81 ? -13.674 -1.563 14.002 1.00 94.06 81 ILE A N 1
ATOM 683 C CA . ILE A 1 81 ? -12.702 -0.777 13.227 1.00 94.06 81 ILE A CA 1
ATOM 684 C C . ILE A 1 81 ? -12.852 0.726 13.490 1.00 94.06 81 ILE A C 1
ATOM 686 O O . ILE A 1 81 ? -11.850 1.416 13.667 1.00 94.06 81 ILE A O 1
ATOM 690 N N . ILE A 1 82 ? -14.084 1.241 13.529 1.00 92.44 82 ILE A N 1
ATOM 691 C CA . ILE A 1 82 ? -14.350 2.659 13.815 1.00 92.44 82 ILE A CA 1
ATOM 692 C C . ILE A 1 82 ? -13.819 3.021 15.203 1.00 92.44 82 ILE A C 1
ATOM 694 O O . ILE A 1 82 ? -13.083 3.997 15.338 1.00 92.44 82 ILE A O 1
ATOM 698 N N . ASN A 1 83 ? -14.140 2.207 16.212 1.00 92.19 83 ASN A N 1
ATOM 699 C CA . ASN A 1 83 ? -13.649 2.413 17.572 1.00 92.19 83 ASN A CA 1
ATOM 700 C C . ASN A 1 83 ? -12.119 2.361 17.627 1.00 92.19 83 ASN A C 1
ATOM 702 O O . ASN A 1 83 ? -11.502 3.218 18.248 1.00 92.19 83 ASN A O 1
ATOM 706 N N . TRP A 1 84 ? -11.498 1.425 16.908 1.00 92.38 84 TRP A N 1
ATOM 707 C CA . TRP A 1 84 ? -10.043 1.286 16.870 1.00 92.38 84 TRP A CA 1
ATOM 708 C C . TRP A 1 84 ? -9.328 2.532 16.324 1.00 92.38 84 TRP A C 1
ATOM 710 O O . TRP A 1 84 ? -8.290 2.935 16.859 1.00 92.38 84 TRP A O 1
ATOM 720 N N . PHE A 1 85 ? -9.876 3.155 15.272 1.00 90.56 85 PHE A N 1
ATOM 721 C CA . PHE A 1 85 ? -9.362 4.425 14.745 1.00 90.56 85 PHE A CA 1
ATOM 722 C C . PHE A 1 85 ? -9.646 5.590 15.707 1.00 90.56 85 PHE A C 1
ATOM 724 O O . PHE A 1 85 ? -8.758 6.410 15.944 1.00 90.56 85 PHE A O 1
ATOM 731 N N . ALA A 1 86 ? -10.833 5.630 16.321 1.00 89.75 86 ALA A N 1
ATOM 732 C CA . ALA A 1 86 ? -11.209 6.671 17.277 1.00 89.75 86 ALA A CA 1
ATOM 733 C C . ALA A 1 86 ? -10.323 6.674 18.537 1.00 89.75 86 ALA A C 1
ATOM 735 O O . ALA A 1 86 ? -9.899 7.740 18.979 1.00 89.75 86 ALA A O 1
ATOM 736 N N . GLU A 1 87 ? -9.967 5.499 19.066 1.00 89.81 87 GLU A N 1
ATOM 737 C CA . GLU A 1 87 ? -9.017 5.330 20.181 1.00 89.81 87 GLU A CA 1
ATOM 738 C C . GLU A 1 87 ? -7.627 5.911 19.877 1.00 89.81 87 GLU A C 1
ATOM 740 O O . GLU A 1 87 ? -6.879 6.253 20.790 1.00 89.81 87 GLU A O 1
ATOM 745 N N . ARG A 1 88 ? -7.285 6.054 18.593 1.00 87.81 88 ARG A N 1
ATOM 746 C CA . ARG A 1 88 ? -6.029 6.643 18.103 1.00 87.81 88 ARG A CA 1
ATOM 747 C C . ARG A 1 88 ? -6.189 8.095 17.654 1.00 87.81 88 ARG A C 1
ATOM 749 O O . ARG A 1 88 ? -5.298 8.638 17.014 1.00 87.81 88 ARG A O 1
ATOM 756 N N . GLY A 1 89 ? -7.322 8.724 17.964 1.00 86.12 89 GLY A N 1
ATOM 757 C CA . GLY A 1 89 ? -7.606 10.110 17.594 1.00 86.12 89 GLY A CA 1
ATOM 758 C C . GLY A 1 89 ? -7.957 10.312 16.118 1.00 86.12 89 GLY A C 1
ATOM 759 O O . GLY A 1 89 ? -8.061 11.454 15.678 1.00 86.12 89 GLY A O 1
ATOM 760 N N . ILE A 1 90 ? -8.170 9.235 15.355 1.00 85.69 90 ILE A N 1
ATOM 761 C CA . ILE A 1 90 ? -8.547 9.298 13.942 1.00 85.69 90 ILE A CA 1
ATOM 762 C C . ILE A 1 90 ? -10.069 9.203 13.846 1.00 85.69 90 ILE A C 1
ATOM 764 O O . ILE A 1 90 ? -10.667 8.131 13.950 1.00 85.69 90 ILE A O 1
ATOM 768 N N . THR A 1 91 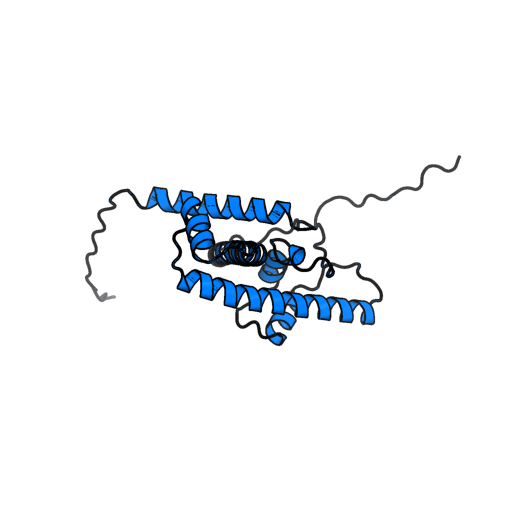? -10.719 10.343 13.630 1.00 83.50 91 THR A N 1
ATOM 769 C CA . THR A 1 91 ? -12.172 10.423 13.465 1.00 83.50 91 THR A CA 1
ATOM 770 C C . THR A 1 91 ? -12.529 10.317 11.983 1.00 83.50 91 THR A C 1
ATOM 772 O O . THR A 1 91 ? -12.444 11.270 11.217 1.00 83.50 91 THR A O 1
ATOM 775 N N . THR A 1 92 ? -12.911 9.120 11.534 1.00 81.25 92 THR A N 1
ATOM 776 C CA . THR A 1 92 ? -13.344 8.880 10.146 1.00 81.25 92 THR A CA 1
ATOM 777 C C . THR A 1 92 ? -14.718 8.218 10.130 1.00 81.25 92 THR A C 1
ATOM 779 O O . THR A 1 92 ? -14.967 7.264 10.862 1.00 81.25 92 THR A O 1
ATOM 782 N N . GLY A 1 93 ? -15.628 8.723 9.293 1.00 85.38 93 GLY A N 1
ATOM 783 C CA . GLY A 1 93 ? -16.973 8.159 9.156 1.00 85.38 93 GLY A CA 1
ATOM 784 C C . GLY A 1 93 ? -16.974 6.743 8.561 1.00 85.38 93 GLY A C 1
ATOM 785 O O . GLY A 1 93 ? -16.086 6.378 7.792 1.00 85.38 93 GLY A O 1
ATOM 786 N N . ASN A 1 94 ? -18.014 5.961 8.870 1.00 88.94 94 ASN A N 1
ATOM 787 C CA . ASN A 1 94 ? -18.169 4.574 8.404 1.00 88.94 94 ASN A CA 1
ATOM 788 C C . ASN A 1 94 ? -18.073 4.451 6.871 1.00 88.94 94 ASN A C 1
ATOM 790 O O . ASN A 1 94 ? -17.297 3.650 6.353 1.00 88.94 94 ASN A O 1
ATOM 794 N N . ASP A 1 95 ? -18.800 5.294 6.136 1.00 90.69 95 ASP A N 1
ATOM 795 C CA . ASP A 1 95 ? -18.807 5.249 4.668 1.00 90.69 95 ASP A CA 1
ATOM 796 C C . ASP A 1 95 ? -17.447 5.622 4.069 1.00 90.69 95 ASP A C 1
ATOM 798 O O . ASP A 1 95 ? -17.016 5.037 3.073 1.00 90.69 95 ASP A O 1
ATOM 802 N N . ALA A 1 96 ? -16.726 6.543 4.716 1.00 89.94 96 ALA A N 1
ATOM 803 C CA . ALA A 1 96 ? -15.374 6.905 4.318 1.00 89.94 96 ALA A CA 1
ATOM 804 C C . ALA A 1 96 ? -14.405 5.730 4.515 1.00 89.94 96 ALA A C 1
ATOM 806 O O . ALA A 1 96 ? -13.628 5.440 3.606 1.00 89.94 96 ALA A O 1
ATOM 807 N N . LEU A 1 97 ? -14.499 4.997 5.632 1.00 91.62 97 LEU A N 1
ATOM 808 C CA . LEU A 1 97 ? -13.707 3.782 5.854 1.00 91.62 97 LEU A CA 1
ATOM 809 C C . LEU A 1 97 ? -14.070 2.681 4.850 1.00 91.62 97 LEU A C 1
ATOM 811 O O . LEU A 1 97 ? -13.184 2.120 4.217 1.00 91.62 97 LEU A O 1
ATOM 815 N N . LYS A 1 98 ? -15.353 2.406 4.605 1.00 92.94 98 LYS A N 1
ATOM 816 C CA . LYS A 1 98 ? -15.775 1.420 3.589 1.00 92.94 98 LYS A CA 1
ATOM 817 C C . LYS A 1 98 ? -15.260 1.758 2.191 1.00 92.94 98 LYS A C 1
ATOM 819 O O . LYS A 1 98 ? -14.757 0.885 1.477 1.00 92.94 98 LYS A O 1
ATOM 824 N N . SER A 1 99 ? -15.345 3.032 1.810 1.00 92.31 99 SER A N 1
ATOM 825 C CA . SER A 1 99 ? -14.784 3.539 0.557 1.00 92.31 99 SER A CA 1
ATOM 826 C C . SER A 1 99 ? -13.262 3.375 0.512 1.00 92.31 99 SER A C 1
ATOM 828 O O . SER A 1 99 ? -12.712 2.981 -0.518 1.00 92.31 99 SER A O 1
ATOM 830 N N . LEU A 1 100 ? -12.576 3.652 1.623 1.00 92.50 100 LEU A N 1
ATOM 831 C CA . LEU A 1 100 ? -11.128 3.510 1.739 1.00 92.50 100 LEU A CA 1
ATOM 832 C C . LEU A 1 100 ? -10.694 2.043 1.627 1.00 92.50 100 LEU A C 1
ATOM 834 O O . LEU A 1 100 ? -9.737 1.755 0.916 1.00 92.50 100 LEU A O 1
ATOM 838 N N . TRP A 1 101 ? -11.426 1.121 2.253 1.00 94.44 101 TRP A N 1
ATOM 839 C CA . TRP A 1 101 ? -11.183 -0.320 2.166 1.00 94.44 101 TRP A CA 1
ATOM 840 C C . TRP A 1 101 ? -11.385 -0.852 0.749 1.00 94.44 101 TRP A C 1
ATOM 842 O O . TRP A 1 101 ? -10.546 -1.600 0.255 1.00 94.44 101 TRP A O 1
ATOM 852 N N . THR A 1 102 ? -12.462 -0.437 0.078 1.00 93.62 102 THR A N 1
ATOM 853 C CA . THR A 1 102 ? -12.757 -0.869 -1.297 1.00 93.62 102 THR A CA 1
ATOM 854 C C . THR A 1 102 ? -11.661 -0.397 -2.255 1.00 93.62 102 THR A C 1
ATOM 856 O O . THR A 1 102 ? -11.115 -1.190 -3.019 1.00 93.62 102 THR A O 1
ATOM 859 N N . ARG A 1 103 ? -11.280 0.887 -2.178 1.00 92.31 103 ARG A N 1
ATOM 860 C CA . ARG A 1 103 ? -10.199 1.450 -3.003 1.00 92.31 103 ARG A CA 1
ATOM 861 C C . ARG A 1 103 ? -8.843 0.829 -2.682 1.00 92.31 103 ARG A C 1
ATOM 863 O O . ARG A 1 103 ? -8.154 0.393 -3.596 1.00 92.31 103 ARG A O 1
ATOM 870 N N . GLY A 1 104 ? -8.503 0.726 -1.397 1.00 94.00 104 GLY A N 1
ATOM 871 C CA . GLY A 1 104 ? -7.256 0.115 -0.942 1.00 94.00 104 GLY A CA 1
ATOM 872 C C . GLY A 1 104 ? -7.128 -1.340 -1.387 1.00 94.00 104 GLY A C 1
ATOM 873 O O . GLY A 1 104 ? -6.072 -1.727 -1.869 1.00 94.00 104 GLY A O 1
ATOM 874 N N . SER A 1 105 ? -8.213 -2.120 -1.312 1.00 94.69 105 SER A N 1
ATOM 875 C CA . SER A 1 105 ? -8.244 -3.508 -1.798 1.00 94.69 105 SER A CA 1
ATOM 876 C C . SER A 1 105 ? -7.909 -3.580 -3.286 1.00 94.69 105 SER A C 1
ATOM 878 O O . SER A 1 105 ? -7.056 -4.364 -3.688 1.00 94.69 105 SER A O 1
ATOM 880 N N . ASN A 1 106 ? -8.535 -2.728 -4.102 1.00 94.19 106 ASN A N 1
ATOM 881 C CA . ASN A 1 106 ? -8.297 -2.705 -5.545 1.00 94.19 106 ASN A CA 1
ATOM 882 C C . ASN A 1 106 ? -6.865 -2.274 -5.894 1.00 94.19 106 ASN A C 1
ATOM 884 O O . ASN A 1 106 ? -6.241 -2.878 -6.760 1.00 94.19 106 ASN A O 1
ATOM 888 N N . GLU A 1 107 ? -6.329 -1.258 -5.215 1.00 94.81 107 GLU A N 1
ATOM 889 C CA . GLU A 1 107 ? -4.952 -0.784 -5.415 1.00 94.81 107 GLU A CA 1
ATOM 890 C C . GLU A 1 107 ? -3.916 -1.854 -5.064 1.00 94.81 107 GLU A C 1
ATOM 892 O O . GLU A 1 107 ? -2.987 -2.094 -5.830 1.00 94.81 107 GLU A O 1
ATOM 897 N N . VAL A 1 108 ? -4.098 -2.518 -3.924 1.00 95.12 108 VAL A N 1
ATOM 898 C CA . VAL A 1 108 ? -3.211 -3.575 -3.431 1.00 95.12 108 VAL A CA 1
ATOM 899 C C . VAL A 1 108 ? -3.267 -4.810 -4.336 1.00 95.12 108 VAL A C 1
ATOM 901 O O . VAL A 1 108 ? -2.224 -5.376 -4.653 1.00 95.12 108 VAL A O 1
ATOM 904 N N . LEU A 1 109 ? -4.447 -5.181 -4.847 1.00 94.94 109 LEU A N 1
ATOM 905 C CA . LEU A 1 109 ? -4.578 -6.239 -5.857 1.00 94.94 109 LEU A CA 1
ATOM 906 C C . LEU A 1 109 ? -3.950 -5.853 -7.204 1.00 94.94 109 LEU A C 1
ATOM 908 O O . LEU A 1 109 ? -3.315 -6.686 -7.845 1.00 94.94 109 LEU A O 1
ATOM 912 N N . ALA A 1 110 ? -4.096 -4.603 -7.651 1.00 95.44 110 ALA A N 1
ATOM 913 C CA . ALA A 1 110 ? -3.431 -4.135 -8.867 1.00 95.44 110 ALA A CA 1
ATOM 914 C C . ALA A 1 110 ? -1.901 -4.162 -8.713 1.00 95.44 110 ALA A C 1
ATOM 916 O O . ALA A 1 110 ? -1.194 -4.542 -9.644 1.00 95.44 110 ALA A O 1
ATOM 917 N N . MET A 1 111 ? -1.399 -3.811 -7.526 1.00 95.75 111 MET A N 1
ATOM 918 C CA . MET A 1 111 ? 0.022 -3.883 -7.187 1.00 95.75 111 MET A CA 1
ATOM 919 C C . MET A 1 111 ? 0.546 -5.320 -7.197 1.00 95.75 111 MET A C 1
ATOM 921 O O . MET A 1 111 ? 1.608 -5.567 -7.755 1.00 95.75 111 MET A O 1
ATOM 925 N N . GLU A 1 112 ? -0.207 -6.268 -6.641 1.00 95.62 112 GLU A N 1
ATOM 926 C CA . GLU A 1 112 ? 0.118 -7.699 -6.667 1.00 95.62 112 GLU A CA 1
ATOM 927 C C . GLU A 1 112 ? 0.256 -8.229 -8.093 1.00 95.62 112 GLU A C 1
ATOM 929 O O . GLU A 1 112 ? 1.275 -8.826 -8.439 1.00 95.62 112 GLU A O 1
ATOM 934 N N . ARG A 1 113 ? -0.731 -7.943 -8.947 1.00 96.12 113 ARG A N 1
ATOM 935 C CA . ARG A 1 113 ? -0.720 -8.351 -10.357 1.00 96.12 113 ARG A CA 1
ATOM 936 C C . ARG A 1 113 ? 0.433 -7.719 -11.127 1.00 96.12 113 ARG A C 1
ATOM 938 O O . ARG A 1 113 ? 1.113 -8.409 -11.883 1.00 96.12 113 ARG A O 1
ATOM 945 N N . ALA A 1 114 ? 0.680 -6.428 -10.906 1.00 95.94 114 ALA A N 1
ATOM 946 C CA . ALA A 1 114 ? 1.786 -5.708 -11.524 1.00 95.94 114 ALA A CA 1
ATOM 947 C C . ALA A 1 114 ? 3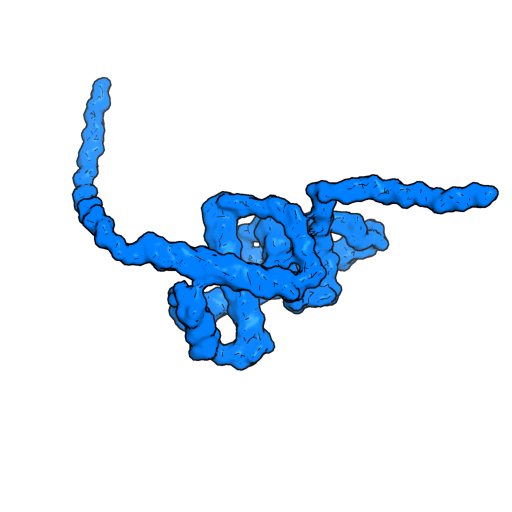.145 -6.287 -11.108 1.00 95.94 114 ALA A C 1
ATOM 949 O O . ALA A 1 114 ? 3.993 -6.544 -11.960 1.00 95.94 114 ALA A O 1
ATOM 950 N N . ALA A 1 115 ? 3.340 -6.529 -9.811 1.00 94.12 115 ALA A N 1
ATOM 951 C CA . ALA A 1 115 ? 4.573 -7.077 -9.262 1.00 94.12 115 ALA A CA 1
ATOM 952 C C . ALA A 1 115 ? 4.827 -8.515 -9.739 1.00 94.12 115 ALA A C 1
ATOM 954 O O . ALA A 1 115 ? 5.942 -8.843 -10.140 1.00 94.12 115 ALA A O 1
ATOM 955 N N . ARG A 1 116 ? 3.783 -9.350 -9.769 1.00 94.31 116 ARG A N 1
ATOM 956 C CA . ARG A 1 116 ? 3.844 -10.719 -10.293 1.00 94.31 116 ARG A CA 1
ATOM 957 C C . ARG A 1 116 ? 4.231 -10.733 -11.769 1.00 94.31 116 ARG A C 1
ATOM 959 O O . ARG A 1 116 ? 5.198 -11.389 -12.139 1.00 94.31 116 ARG A O 1
ATOM 966 N N . GLN A 1 117 ? 3.524 -9.964 -12.596 1.00 94.19 117 GLN A N 1
ATOM 967 C CA . GLN A 1 117 ? 3.813 -9.878 -14.027 1.00 94.19 117 GLN A CA 1
ATOM 968 C C . GLN A 1 117 ? 5.231 -9.355 -14.287 1.00 94.19 117 GLN A C 1
ATOM 970 O O . GLN A 1 117 ? 5.916 -9.843 -15.186 1.00 94.19 117 GLN A O 1
ATOM 975 N N . TYR A 1 118 ? 5.684 -8.375 -13.501 1.00 92.44 118 TYR A N 1
ATOM 976 C CA . TYR A 1 118 ? 7.057 -7.882 -13.571 1.00 92.44 118 TYR A CA 1
ATOM 977 C C . TYR A 1 118 ? 8.067 -9.000 -13.282 1.00 92.44 118 TYR A C 1
ATOM 979 O O . TYR A 1 118 ? 8.979 -9.218 -14.076 1.00 92.44 118 TYR A O 1
ATOM 987 N N . GLN A 1 119 ? 7.873 -9.742 -12.189 1.00 88.38 119 GLN A N 1
ATOM 988 C CA . GLN A 1 119 ? 8.754 -10.839 -11.793 1.00 88.38 119 GLN A CA 1
ATOM 989 C C . GLN A 1 119 ? 8.797 -11.955 -12.846 1.00 88.38 119 GLN A C 1
ATOM 991 O O . GLN A 1 119 ? 9.875 -12.432 -13.188 1.00 88.38 119 GLN A O 1
ATOM 996 N N . GLU A 1 120 ? 7.644 -12.343 -13.394 1.00 89.44 120 GLU A N 1
ATOM 997 C CA . GLU A 1 120 ? 7.544 -13.342 -14.464 1.00 89.44 120 GLU A CA 1
ATOM 998 C C . GLU A 1 120 ? 8.280 -12.889 -15.732 1.00 89.44 120 GLU A C 1
ATOM 1000 O O . GLU A 1 120 ? 9.024 -13.667 -16.322 1.00 89.44 120 GLU A O 1
ATOM 1005 N N . THR A 1 121 ? 8.132 -11.619 -16.120 1.00 87.69 121 THR A N 1
ATOM 1006 C CA . THR A 1 121 ? 8.816 -11.056 -17.296 1.00 87.69 121 THR A CA 1
ATOM 1007 C C . THR A 1 121 ? 10.334 -11.042 -17.099 1.00 87.69 121 THR A C 1
ATOM 1009 O O . THR A 1 121 ? 11.074 -11.479 -17.972 1.00 87.69 121 THR A O 1
ATOM 1012 N N . GLN A 1 122 ? 10.806 -10.620 -15.925 1.00 82.81 122 GLN A N 1
ATOM 1013 C CA . GLN A 1 122 ? 12.237 -10.564 -15.606 1.00 82.81 122 GLN A CA 1
ATOM 1014 C C . GLN A 1 122 ? 12.887 -11.949 -15.542 1.00 82.81 122 GLN A C 1
ATOM 1016 O O . GLN A 1 122 ?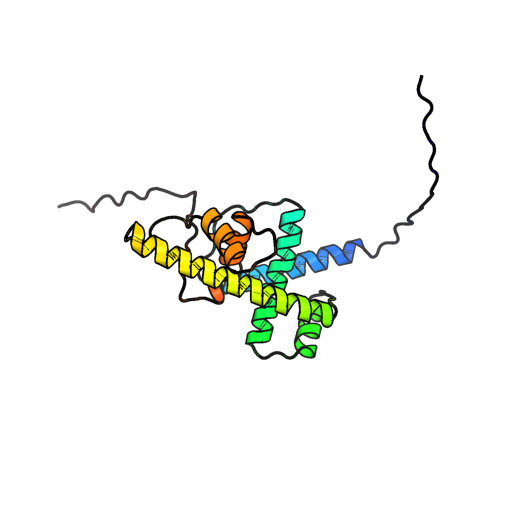 14.003 -12.136 -16.022 1.00 82.81 122 GLN A O 1
ATOM 1021 N N . LEU A 1 123 ? 12.178 -12.944 -15.003 1.00 79.81 123 LEU A N 1
ATOM 1022 C CA . LEU A 1 123 ? 12.637 -14.333 -15.018 1.00 79.81 123 LEU A CA 1
ATOM 1023 C C . LEU A 1 123 ? 12.807 -14.874 -16.444 1.00 79.81 123 LEU A C 1
ATOM 1025 O O . LEU A 1 123 ? 13.716 -15.668 -16.679 1.00 79.81 123 LEU A O 1
ATOM 1029 N N . LEU A 1 124 ? 11.948 -14.455 -17.378 1.00 81.44 124 LEU A N 1
ATOM 1030 C CA . LEU A 1 124 ? 12.016 -14.858 -18.785 1.00 81.44 124 LEU A CA 1
ATOM 1031 C C . LEU A 1 124 ? 13.121 -14.129 -19.562 1.00 81.44 124 LEU A C 1
ATOM 1033 O O . LEU A 1 124 ? 13.740 -14.742 -20.429 1.00 81.44 124 LEU A O 1
ATOM 1037 N N . GLU A 1 125 ? 13.343 -12.845 -19.280 1.00 81.38 125 GLU A N 1
ATOM 1038 C CA . GLU A 1 125 ? 14.290 -11.996 -20.016 1.00 81.38 125 GLU A CA 1
ATOM 1039 C C . GLU A 1 125 ? 15.739 -12.182 -19.543 1.00 81.38 125 GLU A C 1
ATOM 1041 O O . GLU A 1 125 ? 16.622 -12.428 -20.362 1.00 81.38 125 GLU A O 1
ATOM 1046 N N . ASP A 1 126 ? 15.977 -12.129 -18.229 1.00 69.38 126 ASP A N 1
ATOM 1047 C CA . ASP A 1 126 ? 17.328 -11.977 -17.672 1.00 69.38 126 ASP A CA 1
ATOM 1048 C C . ASP A 1 126 ? 17.802 -13.200 -16.873 1.00 69.38 126 ASP A C 1
ATOM 1050 O O . ASP A 1 126 ? 18.952 -13.252 -16.426 1.00 69.38 126 ASP A O 1
ATOM 1054 N N . GLY A 1 127 ? 16.921 -14.182 -16.635 1.00 64.19 127 GLY A N 1
ATOM 1055 C CA . GLY A 1 127 ? 17.218 -15.404 -15.872 1.00 64.19 127 GLY A CA 1
ATOM 1056 C C . GLY A 1 127 ? 17.705 -15.164 -14.433 1.00 64.19 127 GLY A C 1
ATOM 1057 O O . GLY A 1 127 ? 18.099 -16.107 -13.746 1.00 64.19 127 GLY A O 1
ATOM 1058 N N . THR A 1 128 ? 17.696 -13.914 -13.964 1.00 58.91 128 THR A N 1
ATOM 1059 C CA . THR A 1 128 ? 18.228 -13.474 -12.675 1.00 58.91 128 THR A CA 1
ATOM 1060 C C . THR A 1 128 ? 17.253 -12.498 -12.019 1.00 58.91 128 THR A C 1
ATOM 1062 O O . THR A 1 128 ? 16.726 -11.594 -12.653 1.00 58.91 128 THR A O 1
ATOM 1065 N N . LEU A 1 129 ? 17.009 -12.668 -10.716 1.00 62.25 129 LEU A N 1
ATOM 1066 C CA . LEU A 1 129 ? 16.172 -11.770 -9.900 1.00 62.25 129 LEU A CA 1
ATOM 1067 C C . LEU A 1 129 ? 17.009 -10.675 -9.200 1.00 62.25 129 LEU A C 1
ATOM 1069 O O . LEU A 1 129 ? 16.667 -10.233 -8.109 1.00 62.25 129 LEU A O 1
ATOM 1073 N N . SER A 1 130 ? 18.152 -10.288 -9.776 1.00 54.31 130 SER A N 1
ATOM 1074 C CA . SER A 1 130 ? 19.266 -9.672 -9.030 1.00 54.31 130 SER A CA 1
ATOM 1075 C C . SER A 1 130 ? 19.423 -8.149 -9.181 1.00 54.31 130 SER A C 1
ATOM 1077 O O . SER A 1 130 ? 20.480 -7.615 -8.845 1.00 54.31 130 SER A O 1
ATOM 1079 N N . PHE A 1 131 ? 18.410 -7.421 -9.646 1.00 68.06 131 PHE A N 1
ATOM 1080 C CA . PHE A 1 131 ? 18.487 -5.960 -9.758 1.00 68.06 131 PHE A CA 1
ATOM 1081 C C . PHE A 1 131 ? 17.309 -5.270 -9.082 1.00 68.06 131 PHE A C 1
ATOM 1083 O O . PHE A 1 131 ? 16.251 -5.868 -8.875 1.00 68.06 131 PHE A O 1
ATOM 1090 N N . GLU A 1 132 ? 17.520 -4.004 -8.709 1.00 80.06 132 GLU A N 1
ATOM 1091 C CA . GLU A 1 132 ? 16.453 -3.152 -8.200 1.00 80.06 132 GLU A CA 1
ATOM 1092 C C . GLU A 1 132 ? 15.285 -3.193 -9.197 1.00 80.06 132 GLU A C 1
ATOM 1094 O O . GLU A 1 132 ? 15.505 -2.961 -10.390 1.00 80.06 132 GLU A O 1
ATOM 1099 N N . PRO A 1 133 ? 14.056 -3.493 -8.741 1.00 85.75 133 PRO A N 1
ATOM 1100 C CA . PRO A 1 133 ? 12.893 -3.500 -9.600 1.00 85.75 133 PRO A CA 1
ATOM 1101 C C . PRO A 1 133 ? 12.769 -2.175 -10.341 1.00 85.75 133 PRO A C 1
ATOM 1103 O O . PRO A 1 133 ? 12.894 -1.099 -9.754 1.00 85.75 133 PRO A O 1
ATOM 1106 N N . ASN A 1 134 ? 12.457 -2.244 -11.630 1.00 90.69 134 ASN A N 1
ATOM 1107 C CA . ASN A 1 134 ? 12.095 -1.070 -12.398 1.00 90.69 134 ASN A CA 1
ATOM 1108 C C . ASN A 1 134 ? 10.714 -0.576 -11.929 1.00 90.69 134 ASN A C 1
ATOM 1110 O O . ASN A 1 134 ? 9.663 -1.025 -12.396 1.00 90.69 134 ASN A O 1
ATOM 1114 N N . TRP A 1 135 ? 10.722 0.343 -10.965 1.00 92.50 135 TRP A N 1
ATOM 1115 C CA . TRP A 1 135 ? 9.511 0.880 -10.349 1.00 92.50 135 TRP A CA 1
ATOM 1116 C C . TRP A 1 135 ? 8.637 1.667 -11.336 1.00 92.50 135 TRP A C 1
ATOM 1118 O O . TRP A 1 135 ? 7.416 1.663 -11.181 1.00 92.50 135 TRP A O 1
ATOM 1128 N N . ASP A 1 136 ? 9.214 2.264 -12.387 1.00 93.25 136 ASP A N 1
ATOM 1129 C CA . ASP A 1 136 ? 8.458 2.867 -13.494 1.00 93.25 136 ASP A CA 1
ATOM 1130 C C . ASP A 1 136 ? 7.624 1.828 -14.242 1.00 93.25 136 ASP A C 1
ATOM 1132 O O . ASP A 1 136 ? 6.435 2.040 -14.511 1.00 93.25 136 ASP A O 1
ATOM 1136 N N . ARG A 1 137 ? 8.221 0.667 -14.533 1.00 93.19 137 ARG A N 1
ATOM 1137 C CA . ARG A 1 137 ? 7.526 -0.448 -15.182 1.00 93.19 137 ARG A CA 1
ATOM 1138 C C . ARG A 1 137 ? 6.375 -0.949 -14.317 1.00 93.19 137 ARG A C 1
ATOM 1140 O O . ARG A 1 137 ? 5.276 -1.141 -14.832 1.00 93.19 137 ARG A O 1
ATOM 1147 N N . ILE A 1 138 ? 6.595 -1.120 -13.014 1.00 94.50 138 ILE A N 1
ATOM 1148 C CA . ILE A 1 138 ? 5.551 -1.589 -12.091 1.00 94.50 138 ILE A CA 1
ATOM 1149 C C . ILE A 1 138 ? 4.426 -0.549 -11.972 1.00 94.50 138 ILE A C 1
ATOM 1151 O O . ILE A 1 138 ? 3.253 -0.912 -12.036 1.00 94.50 138 ILE A O 1
ATOM 1155 N N . ALA A 1 139 ? 4.749 0.744 -11.878 1.00 94.81 139 ALA A N 1
ATOM 1156 C CA . ALA A 1 139 ? 3.755 1.819 -11.852 1.00 94.81 139 ALA A CA 1
ATOM 1157 C C . ALA A 1 139 ? 2.901 1.872 -13.129 1.00 94.81 139 ALA A C 1
ATOM 1159 O O . ALA A 1 139 ? 1.698 2.138 -13.080 1.00 94.81 139 ALA A O 1
ATOM 1160 N N . MET A 1 140 ? 3.499 1.587 -14.287 1.00 94.31 140 MET A N 1
ATOM 1161 C CA . MET A 1 140 ? 2.760 1.422 -15.536 1.00 94.31 140 MET A CA 1
ATOM 1162 C C . MET A 1 140 ? 1.829 0.205 -15.486 1.00 94.31 140 MET A C 1
ATOM 1164 O O . MET A 1 140 ? 0.635 0.365 -15.719 1.00 94.31 140 MET A O 1
ATOM 1168 N N . LEU A 1 141 ? 2.335 -0.966 -15.088 1.00 95.69 141 LEU A N 1
ATOM 1169 C CA . LEU A 1 141 ? 1.532 -2.188 -14.975 1.00 95.69 141 LEU A CA 1
ATOM 1170 C C . LEU A 1 141 ? 0.367 -2.037 -13.986 1.00 95.69 141 LEU A C 1
ATOM 1172 O O . LEU A 1 141 ? -0.715 -2.563 -14.224 1.00 95.69 141 LEU A O 1
ATOM 1176 N N . MET A 1 142 ? 0.534 -1.284 -12.897 1.00 94.38 142 MET A N 1
ATOM 1177 C CA . MET A 1 142 ? -0.571 -0.995 -11.974 1.00 94.38 142 MET A CA 1
ATOM 1178 C C . MET A 1 142 ? -1.739 -0.277 -12.661 1.00 94.38 142 MET A C 1
ATOM 1180 O O . MET A 1 142 ? -2.896 -0.553 -12.337 1.00 94.38 142 MET A O 1
ATOM 1184 N N . ARG A 1 143 ? -1.459 0.624 -13.612 1.00 91.31 143 ARG A N 1
ATOM 1185 C CA . ARG A 1 143 ? -2.501 1.289 -14.410 1.00 91.31 143 ARG A CA 1
ATOM 1186 C C . ARG A 1 143 ? -3.195 0.294 -15.336 1.00 91.31 143 ARG A C 1
ATOM 1188 O O . ARG A 1 143 ? -4.423 0.293 -15.396 1.00 91.31 143 ARG A O 1
ATOM 1195 N N . ASP A 1 144 ? -2.430 -0.591 -15.969 1.00 92.00 144 ASP A N 1
ATOM 1196 C CA . ASP A 1 144 ? -2.962 -1.645 -16.844 1.00 92.00 144 ASP A CA 1
ATOM 1197 C C . ASP A 1 144 ? -3.864 -2.626 -16.073 1.00 92.00 144 ASP A C 1
ATOM 1199 O O . ASP A 1 144 ? -4.879 -3.089 -16.591 1.00 92.00 144 ASP A O 1
ATOM 1203 N N . HIS A 1 145 ? -3.561 -2.870 -14.793 1.00 92.38 145 HIS A N 1
ATOM 1204 C CA . HIS A 1 145 ? -4.376 -3.686 -13.884 1.00 92.38 145 HIS A CA 1
ATOM 1205 C C . HIS A 1 145 ? -5.560 -2.938 -13.246 1.00 92.38 145 HIS A C 1
ATOM 1207 O O . HIS A 1 145 ? -6.198 -3.457 -12.327 1.00 92.38 145 HIS A O 1
ATOM 1213 N N . GLY A 1 146 ? -5.897 -1.746 -13.751 1.00 83.00 146 GLY A N 1
ATOM 1214 C CA . GLY A 1 146 ? -7.119 -1.017 -13.400 1.00 83.00 146 GLY A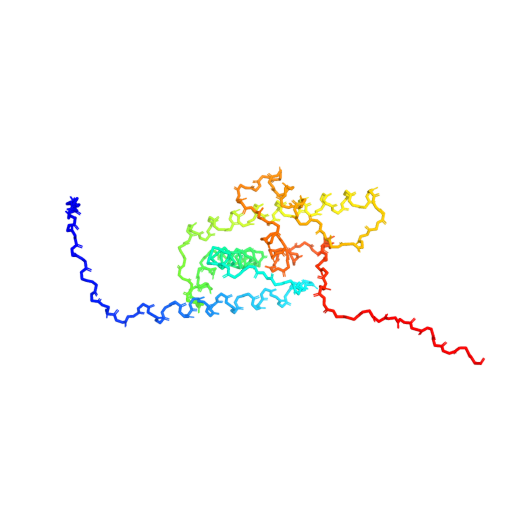 CA 1
ATOM 1215 C C . GLY A 1 146 ? -6.975 -0.030 -12.244 1.00 83.00 146 GLY A C 1
ATOM 1216 O O . GLY A 1 146 ? -7.984 0.438 -11.712 1.00 83.00 146 GLY A O 1
ATOM 1217 N N . CYS A 1 147 ? -5.749 0.314 -11.838 1.00 86.31 147 CYS A N 1
ATOM 1218 C CA . CYS A 1 147 ? -5.554 1.348 -10.834 1.00 86.31 147 CYS A CA 1
ATOM 1219 C C . CYS A 1 147 ? -5.730 2.750 -11.438 1.00 86.31 147 CYS A C 1
ATOM 1221 O O . CYS A 1 147 ? -4.956 3.178 -12.292 1.00 86.31 147 CYS A O 1
ATOM 1223 N N . THR A 1 148 ? -6.751 3.478 -10.981 1.00 78.62 148 THR A N 1
ATOM 1224 C CA . THR A 1 148 ? -7.123 4.796 -11.524 1.00 78.62 148 THR A CA 1
ATOM 1225 C C . THR A 1 148 ? -6.392 5.969 -10.868 1.00 78.62 148 THR A C 1
ATOM 1227 O O . THR A 1 148 ? -6.464 7.092 -11.366 1.00 78.62 148 THR A O 1
ATOM 1230 N N . GLU A 1 149 ? -5.735 5.755 -9.724 1.00 78.62 149 GLU A N 1
ATOM 1231 C CA . GLU A 1 149 ? -4.931 6.794 -9.073 1.00 78.62 149 GLU A CA 1
ATOM 1232 C C . GLU A 1 149 ? -3.604 7.018 -9.820 1.00 78.62 149 GLU A C 1
ATOM 1234 O O . GLU A 1 149 ? -3.054 6.116 -10.449 1.00 78.62 149 GLU A O 1
ATOM 1239 N N . ASN A 1 150 ? -3.053 8.233 -9.725 1.00 86.50 150 ASN A N 1
ATOM 1240 C CA . ASN A 1 150 ? -1.734 8.530 -10.281 1.00 86.50 150 ASN A CA 1
ATOM 1241 C C . ASN A 1 150 ? -0.628 7.939 -9.386 1.00 86.50 150 ASN A C 1
ATOM 1243 O O . ASN A 1 150 ? -0.173 8.582 -8.423 1.00 86.50 150 ASN A O 1
ATOM 1247 N N . TRP A 1 151 ? -0.243 6.702 -9.693 1.00 91.88 151 TRP A N 1
ATOM 1248 C CA . TRP A 1 151 ? 0.861 5.976 -9.076 1.00 91.88 151 TRP A CA 1
ATOM 1249 C C . TRP A 1 151 ? 2.178 6.339 -9.752 1.00 91.88 151 TRP A C 1
ATOM 1251 O O . TRP A 1 151 ? 2.416 5.984 -10.902 1.00 91.88 151 TRP A O 1
ATOM 1261 N N . THR A 1 152 ? 3.024 7.064 -9.023 1.00 93.44 152 THR A N 1
ATOM 1262 C CA . THR A 1 152 ? 4.404 7.334 -9.434 1.00 93.44 152 THR A CA 1
ATOM 1263 C C . THR A 1 152 ? 5.315 6.203 -8.945 1.00 93.44 152 THR A C 1
ATOM 1265 O O . THR A 1 152 ? 4.942 5.505 -7.993 1.00 93.44 152 THR A O 1
ATOM 1268 N N . PRO A 1 153 ? 6.506 6.023 -9.535 1.00 93.44 153 PRO A N 1
ATOM 1269 C CA . PRO A 1 153 ? 7.458 4.999 -9.104 1.00 93.44 153 PRO A CA 1
ATOM 1270 C C . PRO A 1 153 ? 7.764 5.070 -7.602 1.00 93.44 153 PRO A C 1
ATOM 1272 O O . PRO A 1 153 ? 7.775 4.050 -6.918 1.00 93.44 153 PRO A O 1
ATOM 1275 N N . GLU A 1 154 ? 7.912 6.278 -7.050 1.00 93.12 154 GLU A N 1
ATOM 1276 C CA . GLU A 1 154 ? 8.206 6.497 -5.629 1.00 93.12 154 GLU A CA 1
ATOM 1277 C C . GLU A 1 154 ? 7.044 6.064 -4.737 1.00 93.12 154 GLU A C 1
ATOM 1279 O O . GLU A 1 154 ? 7.263 5.492 -3.670 1.00 93.12 154 GLU A O 1
ATOM 1284 N N . LYS A 1 155 ? 5.798 6.304 -5.170 1.00 94.81 155 LYS A N 1
ATOM 1285 C CA . LYS A 1 155 ? 4.613 5.824 -4.452 1.00 94.81 155 LYS A CA 1
ATOM 1286 C C . LYS A 1 155 ? 4.543 4.306 -4.461 1.00 94.81 155 LYS A C 1
ATOM 1288 O O . LYS A 1 155 ? 4.268 3.726 -3.420 1.00 94.81 155 LYS A O 1
ATOM 1293 N N . VAL A 1 156 ? 4.790 3.668 -5.605 1.00 94.81 156 VAL A N 1
ATOM 1294 C CA . VAL A 1 156 ? 4.769 2.201 -5.719 1.00 94.81 156 VAL A CA 1
ATOM 1295 C C . VAL A 1 156 ? 5.849 1.586 -4.837 1.00 94.81 156 VAL A C 1
ATOM 1297 O O . VAL A 1 156 ? 5.547 0.714 -4.026 1.00 94.81 156 VAL A O 1
ATOM 1300 N N . LYS A 1 157 ? 7.080 2.101 -4.925 1.00 93.88 157 LYS A N 1
ATOM 1301 C CA . LYS A 1 157 ? 8.208 1.678 -4.090 1.00 93.88 157 LYS A CA 1
ATOM 1302 C C . LYS A 1 157 ? 7.901 1.844 -2.602 1.00 93.88 157 LYS A C 1
ATOM 1304 O O . LYS A 1 157 ? 8.094 0.909 -1.828 1.00 93.88 157 LYS A O 1
ATOM 1309 N N . TYR A 1 158 ? 7.372 3.003 -2.199 1.00 93.69 158 TYR A N 1
ATOM 1310 C CA . TYR A 1 158 ? 6.960 3.240 -0.815 1.00 93.69 158 TYR A CA 1
ATOM 1311 C C . TYR A 1 158 ? 5.892 2.236 -0.397 1.00 93.69 158 TYR A C 1
ATOM 1313 O O . TYR A 1 158 ? 6.064 1.507 0.566 1.00 93.69 158 TYR A O 1
ATOM 1321 N N . ALA A 1 159 ? 4.805 2.144 -1.153 1.00 94.75 159 ALA A N 1
ATOM 1322 C CA . ALA A 1 159 ? 3.673 1.300 -0.822 1.00 94.75 159 ALA A CA 1
ATOM 1323 C C . ALA A 1 159 ? 4.039 -0.183 -0.685 1.00 94.75 159 ALA A C 1
ATOM 1325 O O . ALA A 1 159 ? 3.577 -0.847 0.249 1.00 94.75 159 ALA A O 1
ATOM 1326 N N . TRP A 1 160 ? 4.911 -0.681 -1.567 1.00 93.94 160 TRP A N 1
ATOM 1327 C CA . TRP A 1 160 ? 5.432 -2.041 -1.498 1.00 93.94 160 TRP A CA 1
ATOM 1328 C C . TRP A 1 160 ? 6.166 -2.297 -0.178 1.00 93.94 160 TRP A C 1
ATOM 1330 O O . TRP A 1 160 ? 5.830 -3.234 0.551 1.00 93.94 160 TRP A O 1
ATOM 1340 N N . HIS A 1 161 ? 7.116 -1.429 0.171 1.00 91.56 161 HIS A N 1
ATOM 1341 C CA . HIS A 1 161 ? 7.960 -1.580 1.362 1.00 91.56 161 HIS A CA 1
ATOM 1342 C C . HIS A 1 161 ? 7.324 -1.068 2.663 1.00 91.56 161 HIS A C 1
ATOM 1344 O O . HIS A 1 161 ? 7.850 -1.320 3.741 1.00 91.56 161 HIS A O 1
ATOM 1350 N N . TYR A 1 162 ? 6.179 -0.394 2.575 1.00 91.88 162 TYR A N 1
ATOM 1351 C CA . TYR A 1 162 ? 5.405 0.138 3.697 1.00 91.88 162 TYR A CA 1
ATOM 1352 C C . TYR A 1 162 ? 3.993 -0.461 3.687 1.00 91.88 162 TYR A C 1
ATOM 1354 O O . TYR A 1 162 ? 2.986 0.247 3.770 1.00 91.88 162 TYR A O 1
ATOM 1362 N N . GLY A 1 163 ? 3.919 -1.790 3.566 1.00 91.31 163 GLY A N 1
ATOM 1363 C CA . GLY A 1 163 ? 2.732 -2.570 3.913 1.00 91.31 163 GLY A CA 1
ATOM 1364 C C . GLY A 1 163 ? 2.261 -3.573 2.867 1.00 91.31 163 GLY A C 1
ATOM 1365 O O . GLY A 1 163 ? 1.849 -4.663 3.254 1.00 91.31 163 GLY A O 1
ATOM 1366 N N . ALA A 1 164 ? 2.326 -3.261 1.568 1.00 93.00 164 ALA A N 1
ATOM 1367 C CA . ALA A 1 164 ? 1.745 -4.151 0.555 1.00 93.00 164 ALA A CA 1
ATOM 1368 C C . ALA A 1 164 ? 2.500 -5.481 0.426 1.00 93.00 164 ALA A C 1
ATOM 1370 O O . ALA A 1 164 ? 1.862 -6.524 0.324 1.00 93.00 164 ALA A O 1
ATOM 1371 N N . SER A 1 165 ? 3.833 -5.478 0.508 1.00 92.44 165 SER A N 1
ATOM 1372 C CA . SER A 1 165 ? 4.637 -6.712 0.451 1.00 92.44 165 SER A CA 1
ATOM 1373 C C . SER A 1 165 ? 4.270 -7.729 1.536 1.00 92.44 165 SER A C 1
ATOM 1375 O O . SER A 1 165 ? 4.270 -8.930 1.279 1.00 92.44 165 SER A O 1
ATOM 1377 N N . ALA A 1 166 ? 3.879 -7.271 2.730 1.00 90.38 166 ALA A N 1
ATOM 1378 C CA . ALA A 1 166 ? 3.453 -8.150 3.821 1.00 90.38 166 ALA A CA 1
ATOM 1379 C C . ALA A 1 166 ? 2.161 -8.926 3.499 1.00 90.38 166 ALA A C 1
ATOM 1381 O O . ALA A 1 166 ? 1.900 -9.963 4.105 1.00 90.38 166 ALA A O 1
ATOM 1382 N N . LEU A 1 167 ? 1.356 -8.437 2.551 1.00 90.44 167 LEU A N 1
ATOM 1383 C CA . LEU A 1 167 ? 0.135 -9.100 2.090 1.00 90.44 167 LEU A CA 1
ATOM 1384 C C . LEU A 1 167 ? 0.421 -10.166 1.018 1.00 90.44 167 LEU A C 1
ATOM 1386 O O . LEU A 1 167 ? -0.435 -11.010 0.761 1.00 90.44 167 LEU A O 1
ATOM 1390 N N . PHE A 1 168 ? 1.613 -10.147 0.409 1.00 91.12 168 PHE A N 1
ATOM 1391 C CA . PHE A 1 168 ? 1.988 -10.989 -0.731 1.00 91.12 168 PHE A CA 1
ATOM 1392 C C . PHE A 1 168 ? 3.363 -11.639 -0.526 1.00 91.12 168 PHE A C 1
ATOM 1394 O O . PHE A 1 168 ? 4.307 -11.340 -1.259 1.00 91.12 168 PHE A O 1
ATOM 1401 N N . PRO A 1 169 ? 3.501 -12.554 0.452 1.00 87.25 169 PRO A N 1
ATOM 1402 C CA . PRO A 1 169 ? 4.794 -13.134 0.823 1.00 87.25 169 PRO A CA 1
ATOM 1403 C C . PRO A 1 169 ? 5.455 -13.956 -0.295 1.00 87.25 169 PRO A C 1
ATOM 1405 O O . PRO A 1 169 ? 6.643 -14.253 -0.220 1.00 87.25 169 PRO A O 1
ATOM 1408 N N . HIS A 1 170 ? 4.702 -14.342 -1.329 1.00 87.81 170 HIS A N 1
ATOM 1409 C CA . HIS A 1 170 ? 5.200 -15.082 -2.489 1.00 87.81 170 HIS A CA 1
ATOM 1410 C C . HIS A 1 170 ? 5.874 -14.202 -3.549 1.00 87.81 170 HIS A C 1
ATOM 1412 O O . HIS A 1 170 ? 6.497 -14.744 -4.458 1.00 87.81 170 HIS A O 1
ATOM 1418 N N . ILE A 1 171 ? 5.759 -12.873 -3.457 1.00 89.00 171 ILE A N 1
ATOM 1419 C CA . ILE A 1 171 ? 6.370 -11.934 -4.403 1.00 89.00 171 ILE A CA 1
ATOM 1420 C C . ILE A 1 171 ? 7.517 -11.209 -3.703 1.00 89.00 171 ILE A C 1
ATOM 1422 O O . ILE A 1 171 ? 7.332 -10.585 -2.661 1.00 89.00 171 ILE A O 1
ATOM 1426 N N . SER A 1 172 ? 8.704 -11.245 -4.305 1.00 84.94 172 SER A N 1
ATOM 1427 C CA . SER A 1 172 ? 9.895 -10.587 -3.763 1.00 84.94 172 SER A CA 1
ATOM 1428 C C . SER A 1 172 ? 10.367 -9.488 -4.706 1.00 84.94 172 SER A C 1
ATOM 1430 O O . SER A 1 172 ? 11.047 -9.762 -5.692 1.00 84.94 172 SER A O 1
ATOM 1432 N N . LEU A 1 173 ? 10.041 -8.239 -4.371 1.00 86.94 173 LEU A N 1
ATOM 1433 C CA . LEU A 1 173 ? 10.648 -7.051 -4.973 1.00 86.94 173 LEU A CA 1
ATOM 1434 C C . LEU A 1 173 ? 11.574 -6.412 -3.937 1.00 86.94 173 LEU A C 1
ATOM 1436 O O . LEU A 1 173 ? 11.103 -5.964 -2.889 1.00 86.94 173 LEU A O 1
ATOM 1440 N N . GLN A 1 174 ? 12.879 -6.411 -4.210 1.00 81.94 174 GLN A N 1
ATOM 1441 C CA . GLN A 1 174 ? 13.888 -5.943 -3.263 1.00 81.94 174 GLN A CA 1
ATOM 1442 C C . GLN A 1 174 ? 14.314 -4.509 -3.569 1.00 81.94 174 GLN A C 1
ATOM 1444 O O . GLN A 1 174 ? 14.690 -4.188 -4.689 1.00 81.94 174 GLN A O 1
ATOM 1449 N N . CYS A 1 175 ? 14.306 -3.641 -2.564 1.00 80.25 175 CYS A N 1
ATOM 1450 C CA . CYS A 1 175 ? 14.884 -2.306 -2.685 1.00 80.25 175 CYS A CA 1
ATOM 1451 C C . CYS A 1 175 ? 16.396 -2.389 -2.429 1.00 80.25 175 CYS A C 1
ATOM 1453 O O . CYS A 1 175 ? 16.811 -2.893 -1.384 1.00 80.25 175 CYS A O 1
ATOM 1455 N N . ILE A 1 176 ? 17.215 -1.912 -3.375 1.00 70.88 176 ILE A N 1
ATOM 1456 C CA . ILE A 1 176 ? 18.672 -1.860 -3.201 1.00 70.88 176 ILE A CA 1
ATOM 1457 C C . ILE A 1 176 ? 19.040 -0.718 -2.247 1.00 70.88 176 ILE A C 1
ATOM 1459 O O . ILE A 1 176 ? 18.506 0.392 -2.322 1.00 70.88 176 ILE A O 1
ATOM 1463 N N . VAL A 1 177 ? 19.993 -1.005 -1.359 1.00 57.97 177 VAL A N 1
ATOM 1464 C CA . VAL A 1 177 ? 20.644 -0.017 -0.499 1.00 57.97 177 VAL A CA 1
ATOM 1465 C C . VAL A 1 177 ? 21.646 0.772 -1.337 1.00 57.97 177 VAL A C 1
ATOM 1467 O O . VAL A 1 177 ? 22.740 0.292 -1.623 1.00 57.97 177 VAL A O 1
ATOM 1470 N N . ILE A 1 178 ? 21.301 1.998 -1.729 1.00 49.53 178 ILE A N 1
ATOM 1471 C CA . ILE A 1 178 ? 22.293 2.926 -2.281 1.00 49.53 178 ILE A CA 1
ATOM 1472 C C . ILE A 1 178 ? 23.026 3.565 -1.095 1.00 49.53 178 ILE A C 1
ATOM 1474 O O . ILE A 1 178 ? 22.635 4.621 -0.607 1.00 49.53 178 ILE A O 1
ATOM 1478 N N . GLY A 1 179 ? 24.062 2.879 -0.598 1.00 44.62 179 GLY A N 1
ATOM 1479 C CA . GLY A 1 179 ? 25.016 3.430 0.369 1.00 44.62 179 GLY A CA 1
ATOM 1480 C C . GLY A 1 179 ? 25.499 2.443 1.433 1.00 44.62 179 GLY A C 1
ATOM 1481 O O . GLY A 1 179 ? 24.896 2.349 2.497 1.00 44.62 179 GLY A O 1
ATOM 1482 N N . GLY A 1 180 ? 26.634 1.775 1.182 1.00 38.22 180 GLY A N 1
ATOM 1483 C CA . GLY A 1 180 ? 27.420 1.140 2.246 1.00 38.22 180 GLY A CA 1
ATOM 1484 C C . GLY A 1 180 ? 28.292 -0.048 1.832 1.00 38.22 180 GLY A C 1
ATOM 1485 O O . GLY A 1 180 ? 27.932 -1.180 2.114 1.00 38.22 180 GLY A O 1
ATOM 1486 N N . SER A 1 181 ? 29.473 0.242 1.276 1.00 37.38 181 SER A N 1
ATOM 1487 C CA . SER A 1 181 ? 30.654 -0.637 1.192 1.00 37.38 181 SER A CA 1
ATOM 1488 C C . SER A 1 181 ? 30.559 -1.904 0.335 1.00 37.38 181 SER A C 1
ATOM 1490 O O . SER A 1 181 ? 30.046 -2.947 0.729 1.00 37.38 181 SER A O 1
ATOM 1492 N N . GLU A 1 182 ? 31.237 -1.822 -0.802 1.00 44.75 182 GLU A N 1
ATOM 1493 C CA . GLU A 1 182 ? 31.986 -2.909 -1.421 1.00 44.75 182 GLU A CA 1
ATOM 1494 C C . GLU A 1 182 ? 32.813 -3.642 -0.341 1.00 44.75 182 GLU A C 1
ATOM 1496 O O . GLU A 1 182 ? 33.903 -3.219 0.031 1.00 44.75 182 GLU A O 1
ATOM 1501 N N . TYR A 1 183 ? 32.282 -4.721 0.238 1.00 40.47 183 TYR A N 1
ATOM 1502 C CA . TYR A 1 183 ? 33.132 -5.705 0.899 1.00 40.47 183 TYR A CA 1
ATOM 1503 C C . TYR A 1 183 ? 33.652 -6.626 -0.194 1.00 40.47 183 TYR A C 1
ATOM 1505 O O . TYR A 1 183 ? 33.022 -7.621 -0.551 1.00 40.47 183 TYR A O 1
ATOM 1513 N N . VAL A 1 184 ? 34.813 -6.261 -0.738 1.00 42.16 184 VAL A N 1
ATOM 1514 C CA . VAL A 1 184 ? 35.712 -7.225 -1.366 1.00 42.16 184 VAL A CA 1
ATOM 1515 C C . VAL A 1 184 ? 35.969 -8.300 -0.312 1.00 42.16 184 VAL A C 1
ATOM 1517 O O . VAL A 1 184 ? 36.675 -8.072 0.669 1.00 42.16 184 VAL A O 1
ATOM 1520 N N . LEU A 1 185 ? 35.342 -9.463 -0.473 1.00 41.38 185 LEU A N 1
ATOM 1521 C CA . LEU A 1 185 ? 35.789 -10.676 0.193 1.00 41.38 185 LEU A CA 1
ATOM 1522 C C . LEU A 1 185 ? 37.139 -11.024 -0.436 1.00 41.38 185 LEU A C 1
ATOM 1524 O O . LEU A 1 185 ? 37.195 -11.737 -1.437 1.00 41.38 185 LEU A O 1
ATOM 1528 N N . GLU A 1 186 ? 38.226 -10.478 0.109 1.00 43.16 186 GLU A N 1
ATOM 1529 C CA . GLU A 1 186 ? 39.536 -11.063 -0.146 1.00 43.16 186 GLU A CA 1
ATOM 1530 C C . GLU A 1 186 ? 39.485 -12.520 0.341 1.00 43.16 186 GLU A C 1
ATOM 1532 O O . GLU A 1 186 ? 39.053 -12.777 1.473 1.00 43.16 186 GLU A O 1
ATOM 1537 N N . PRO A 1 187 ? 39.852 -13.499 -0.505 1.00 41.03 187 PRO A N 1
ATOM 1538 C CA . PRO A 1 187 ? 39.886 -14.887 -0.084 1.00 41.03 187 PRO A CA 1
ATOM 1539 C C . PRO A 1 187 ? 40.897 -15.034 1.061 1.00 41.03 187 PRO A C 1
ATOM 1541 O O . PRO A 1 187 ? 41.975 -14.434 1.009 1.00 41.03 187 PRO A O 1
ATOM 1544 N N . PRO A 1 188 ? 40.579 -15.824 2.101 1.00 53.09 188 PRO A N 1
ATOM 1545 C CA . PRO A 1 188 ? 41.486 -16.005 3.216 1.00 53.09 188 PRO A CA 1
ATOM 1546 C C . PRO A 1 188 ? 42.773 -16.647 2.698 1.00 53.09 188 PRO A C 1
ATOM 1548 O O . PRO A 1 188 ? 42.733 -17.617 1.941 1.00 53.09 188 PRO A O 1
ATOM 1551 N N . TYR A 1 189 ? 43.892 -16.051 3.101 1.00 49.22 189 TYR A N 1
ATOM 1552 C CA . TYR A 1 189 ? 45.264 -16.519 2.949 1.00 49.22 189 TYR A CA 1
ATOM 1553 C C . TYR A 1 189 ? 45.383 -18.017 2.632 1.00 49.22 189 TYR A C 1
ATOM 1555 O O . TYR A 1 189 ? 45.030 -18.872 3.444 1.00 49.22 189 TYR A O 1
ATOM 1563 N N . SER A 1 190 ? 45.935 -18.324 1.456 1.00 50.53 190 SER A N 1
ATOM 1564 C CA . SER A 1 190 ? 46.569 -19.623 1.234 1.00 50.53 190 SER A CA 1
ATOM 1565 C C . SER A 1 190 ? 47.851 -19.666 2.069 1.00 50.53 190 SER A C 1
ATOM 1567 O O . SER A 1 190 ? 48.651 -18.732 2.009 1.00 50.53 190 SER A O 1
ATOM 1569 N N . THR A 1 191 ? 47.966 -20.716 2.879 1.00 56.19 191 THR A N 1
ATOM 1570 C CA . THR A 1 191 ? 49.122 -21.096 3.711 1.00 56.19 191 THR A CA 1
ATOM 1571 C C . THR A 1 191 ? 50.441 -21.113 2.961 1.00 56.19 191 THR A C 1
ATOM 1573 O O . THR A 1 191 ? 50.427 -21.604 1.808 1.00 56.19 191 THR A O 1
#

Secondary structure (DSSP, 8-state):
---PPP----------TTHHHHHHHHHHHHHHHHHHHHTT-S----------HHHHHHHHHHHHHHHHHHHHHTT--HHHHHHHHHTTT----HHHHHHHHHHHHHHHHHHHHHHHHHHHHHHHHTS---S---HHHHHHHHHHTT--S---HHHHHHHIIIIIGGG-TT---PPP-SSS-----PPP---